Protein AF-A0A9P1H3U3-F1 (afdb_monomer_lite)

pLDDT: mean 89.9, std 11.99, range [49.81, 97.69]

Sequence (196 aa):
MGDADKDAKEALDALESEAKEWEKDAEIERILNAFRLDAYAVLDLNPGVPESDIKNPRAPDAFDRLRKAQTELMDEKHRERLDESIADARMLLIRENKWTVDSEELKTPEFAKMWRAKAREVLVQDEHRRRKLAKAMMQEEGREQKKQDDELEERKRKRQHEQDWEATRDQRIDSWRQFQKGKGSEKKKKKLKPIG

Foldseek 3Di:
DPPVVVVVVVVVVVVVVVVVVCVVVVLVVQLVPPDPVPVCSNLVHDPPDDPVSVDDPCVVVVVVVVVVVVVQCVPVVSVVVLVVLLVVLLVVVCVVVVHDPPDPVCVDPVVVVSSVVSSVVSVVVVVVVVVVVVVVVVVVVVVVVVVVVVVVVVVVVVVVVVVVCVVCVVVVVVVVVVVVVVVVDPPPDDDDDDDD

Structure (mmCIF, N/CA/C/O backbone):
data_AF-A0A9P1H3U3-F1
#
_entry.id   AF-A0A9P1H3U3-F1
#
loop_
_atom_site.group_PDB
_atom_site.id
_atom_site.type_symbol
_atom_site.label_atom_id
_atom_site.label_alt_id
_atom_site.label_comp_id
_atom_site.label_asym_id
_atom_site.label_entity_id
_atom_site.label_seq_id
_atom_site.pdbx_PDB_ins_code
_atom_site.Cartn_x
_atom_site.Cartn_y
_atom_site.Cartn_z
_atom_site.occupancy
_atom_site.B_iso_or_equiv
_atom_site.auth_seq_id
_atom_site.auth_comp_id
_atom_site.auth_asym_id
_atom_site.auth_atom_id
_atom_site.pdbx_PDB_model_num
ATOM 1 N N . MET A 1 1 ? -22.811 24.379 29.290 1.00 53.38 1 MET A N 1
ATOM 2 C CA . MET A 1 1 ? -23.494 23.091 29.050 1.00 53.38 1 MET A CA 1
ATOM 3 C C . MET A 1 1 ? -22.834 22.250 27.949 1.00 53.38 1 MET A C 1
ATOM 5 O O . MET A 1 1 ? -23.210 21.104 27.842 1.00 53.38 1 MET A O 1
ATOM 9 N N . GLY A 1 2 ? -21.884 22.768 27.146 1.00 61.03 2 GLY A N 1
ATOM 10 C CA . GLY A 1 2 ? -21.338 22.033 25.988 1.00 61.03 2 GLY A CA 1
ATOM 11 C C . GLY A 1 2 ? -20.101 21.157 26.238 1.00 61.03 2 GLY A C 1
ATOM 12 O O . GLY A 1 2 ? -19.932 20.175 25.528 1.00 61.03 2 GLY A O 1
ATOM 13 N N . ASP A 1 3 ? -19.260 21.469 27.232 1.00 65.00 3 ASP A N 1
ATOM 14 C CA . ASP A 1 3 ? -18.015 20.708 27.457 1.00 65.00 3 ASP A CA 1
ATOM 15 C C . ASP A 1 3 ? -18.258 19.345 28.119 1.00 65.00 3 ASP A C 1
ATOM 17 O O . ASP A 1 3 ? -17.721 18.344 27.668 1.00 65.00 3 ASP A O 1
ATOM 21 N N . ALA A 1 4 ? -19.159 19.268 29.105 1.00 73.44 4 ALA A N 1
ATOM 22 C CA . ALA A 1 4 ? -19.462 18.009 29.794 1.00 73.44 4 ALA A CA 1
ATOM 23 C C . ALA A 1 4 ? -20.043 16.926 28.859 1.00 73.44 4 ALA A C 1
ATOM 25 O O . ALA A 1 4 ? -19.724 15.748 29.002 1.00 73.44 4 ALA A O 1
ATOM 26 N N . ASP A 1 5 ? -20.862 17.323 27.879 1.00 77.25 5 ASP A N 1
ATOM 27 C CA . ASP A 1 5 ? -21.427 16.400 26.885 1.00 77.25 5 ASP A CA 1
ATOM 28 C C . ASP A 1 5 ? -20.369 15.927 25.875 1.00 77.25 5 ASP A C 1
ATOM 30 O O . ASP A 1 5 ? -20.432 14.803 25.373 1.00 77.25 5 ASP A O 1
ATOM 34 N N . LYS A 1 6 ? -19.378 16.778 25.580 1.00 76.44 6 LYS A N 1
ATOM 35 C CA . LYS A 1 6 ? -18.252 16.445 24.706 1.00 76.44 6 LYS A CA 1
ATOM 36 C C . LYS A 1 6 ? -17.299 15.466 25.393 1.00 76.44 6 LYS A C 1
ATOM 38 O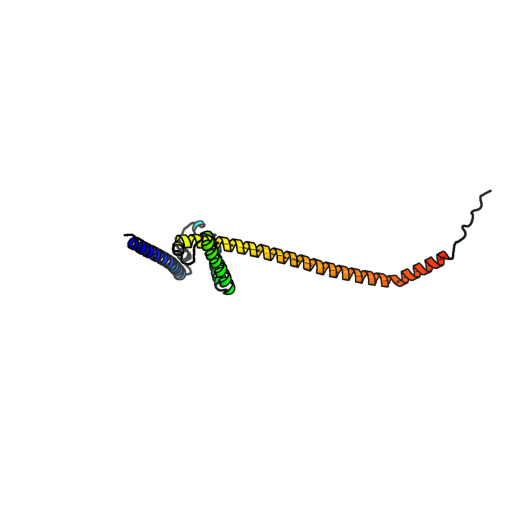 O . LYS A 1 6 ? -16.981 14.438 24.803 1.00 76.44 6 LYS A O 1
ATOM 43 N N . ASP A 1 7 ? -16.940 15.734 26.645 1.00 78.19 7 ASP A N 1
ATOM 44 C CA . ASP A 1 7 ? -16.078 14.864 27.451 1.00 78.19 7 ASP A CA 1
ATOM 45 C C . ASP A 1 7 ? -16.718 13.481 27.661 1.00 78.19 7 ASP A C 1
ATOM 47 O O . ASP A 1 7 ? -16.055 12.450 27.540 1.00 78.19 7 ASP A O 1
ATOM 51 N N . ALA A 1 8 ? -18.035 13.433 27.899 1.00 84.00 8 ALA A N 1
ATOM 52 C CA . ALA A 1 8 ? -18.776 12.177 28.011 1.00 84.00 8 ALA A CA 1
ATOM 53 C C . ALA A 1 8 ? -18.758 11.370 26.703 1.00 84.00 8 ALA A C 1
ATOM 55 O O . ALA A 1 8 ? -18.621 10.146 26.728 1.00 84.00 8 ALA A O 1
ATOM 56 N N . LYS A 1 9 ? -18.874 12.042 25.553 1.00 84.25 9 LYS A N 1
ATOM 57 C CA . LYS A 1 9 ? -18.804 11.387 24.245 1.00 84.25 9 LYS A CA 1
ATOM 58 C C . LYS A 1 9 ? -17.406 10.848 23.946 1.00 84.25 9 LYS A C 1
ATOM 60 O O . LYS A 1 9 ? -17.289 9.719 23.487 1.00 84.25 9 LYS A O 1
ATOM 65 N N . GLU A 1 10 ? -16.362 11.620 24.228 1.00 84.00 10 GLU A N 1
ATOM 66 C CA . GLU A 1 10 ? -14.976 11.175 24.042 1.00 84.00 10 GLU A CA 1
ATOM 67 C C . GLU A 1 10 ? -14.648 9.966 24.931 1.00 84.00 10 GLU A C 1
ATOM 69 O O . GLU A 1 10 ? -14.024 9.012 24.466 1.00 84.00 10 GLU A O 1
ATOM 74 N N . ALA A 1 11 ? -15.141 9.952 26.174 1.00 87.62 11 ALA A N 1
ATOM 75 C CA . ALA A 1 11 ? -15.014 8.800 27.063 1.00 87.62 11 ALA A CA 1
ATOM 76 C C . ALA A 1 11 ? -15.742 7.556 26.521 1.00 87.62 11 ALA A C 1
ATOM 78 O O . ALA A 1 11 ? -15.200 6.455 26.581 1.00 87.62 11 ALA A O 1
ATOM 79 N N . LEU A 1 12 ? -16.944 7.718 25.959 1.00 89.75 12 LEU A N 1
ATOM 80 C CA . LEU A 1 12 ? -17.679 6.616 25.329 1.00 89.75 12 LEU A CA 1
ATOM 81 C C . LEU A 1 12 ? -16.965 6.080 24.081 1.00 89.75 12 LEU A C 1
ATOM 83 O O . LEU A 1 12 ? -16.836 4.867 23.941 1.00 89.75 12 LEU A O 1
ATOM 87 N N . ASP A 1 13 ? -16.462 6.956 23.210 1.00 86.81 13 ASP A N 1
ATOM 88 C CA . ASP A 1 13 ? -15.741 6.563 21.991 1.00 86.81 13 ASP A CA 1
ATOM 89 C C . ASP A 1 13 ? -14.430 5.817 22.327 1.00 86.81 13 ASP A C 1
ATOM 91 O O . ASP A 1 13 ? -14.048 4.860 21.640 1.00 86.81 13 ASP A O 1
ATOM 95 N N . ALA A 1 14 ? -13.746 6.227 23.403 1.00 87.44 14 ALA A N 1
ATOM 96 C CA . ALA A 1 14 ? -12.564 5.540 23.919 1.00 87.44 14 ALA A CA 1
ATOM 97 C C . ALA A 1 14 ? -12.911 4.139 24.445 1.00 87.44 14 ALA A C 1
ATOM 99 O O . ALA A 1 14 ? -12.275 3.167 24.039 1.00 87.44 14 ALA A O 1
ATOM 100 N N . LEU A 1 15 ? -13.964 4.024 25.263 1.00 92.00 15 LEU A N 1
ATOM 101 C CA . LEU A 1 15 ? -14.449 2.736 25.770 1.00 92.00 15 LEU A CA 1
ATOM 102 C C . LEU A 1 15 ? -14.901 1.802 24.639 1.00 92.00 15 LEU A C 1
ATOM 104 O O . LEU A 1 15 ? -14.631 0.607 24.687 1.00 92.00 15 LEU A O 1
ATOM 108 N N . GLU A 1 16 ? -15.556 2.325 23.600 1.00 91.88 16 GLU A N 1
ATOM 109 C CA . GLU A 1 16 ? -15.965 1.521 22.442 1.00 91.88 16 GLU A CA 1
ATOM 110 C C . GLU A 1 16 ? -14.753 1.025 21.637 1.00 91.88 16 GLU A C 1
ATOM 112 O O . GLU A 1 16 ? -14.761 -0.084 21.100 1.00 91.88 16 GLU A O 1
ATOM 117 N N . SER A 1 17 ? -13.697 1.836 21.543 1.00 88.12 17 SER A N 1
ATOM 118 C CA . SER A 1 17 ? -12.454 1.441 20.873 1.00 88.12 17 SER A CA 1
ATOM 119 C C . SER A 1 17 ? -11.715 0.358 21.659 1.00 88.12 17 SER A C 1
ATOM 121 O O . SER A 1 17 ? -11.316 -0.644 21.068 1.00 88.12 17 SER A O 1
ATOM 123 N N . GLU A 1 18 ? -11.610 0.517 22.980 1.00 91.88 18 GLU A N 1
ATOM 124 C CA . GLU A 1 18 ? -11.024 -0.478 23.884 1.00 91.88 18 GLU A CA 1
ATOM 125 C C . GLU A 1 18 ? -11.820 -1.789 23.863 1.00 91.88 18 GLU A C 1
ATOM 127 O O . GLU A 1 18 ? -11.235 -2.861 23.733 1.00 91.88 18 GLU A O 1
ATOM 132 N N . ALA A 1 19 ? -13.155 -1.717 23.870 1.00 93.75 19 ALA A N 1
ATOM 133 C CA . ALA A 1 19 ? -14.011 -2.893 23.734 1.00 93.75 19 ALA A CA 1
ATOM 134 C C . ALA A 1 19 ? -13.751 -3.644 22.417 1.00 93.75 19 ALA A C 1
ATOM 136 O O . ALA A 1 19 ? -13.619 -4.864 22.423 1.00 93.75 19 ALA A O 1
ATOM 137 N N . LYS A 1 20 ? -13.599 -2.930 21.293 1.00 92.69 20 LYS A N 1
ATOM 138 C CA . LYS A 1 20 ? -13.283 -3.542 19.988 1.00 92.69 20 LYS A CA 1
ATOM 139 C C . LYS A 1 20 ? -11.889 -4.156 19.927 1.00 92.69 20 LYS A C 1
ATOM 141 O O . LYS A 1 20 ? -11.673 -5.077 19.143 1.00 92.69 20 LYS A O 1
ATOM 146 N N . GLU A 1 21 ? -10.916 -3.598 20.637 1.00 90.50 21 GLU A N 1
ATOM 147 C CA . GLU A 1 21 ? -9.580 -4.192 20.744 1.00 90.50 21 GLU A CA 1
ATOM 148 C C . GLU A 1 21 ? -9.625 -5.448 21.609 1.00 90.50 21 GLU A C 1
ATOM 150 O O . GLU A 1 21 ? -9.176 -6.503 21.164 1.00 90.50 21 GLU A O 1
ATOM 155 N N . TRP A 1 22 ? -10.295 -5.370 22.759 1.00 94.69 22 TRP A N 1
ATOM 156 C CA . TRP A 1 22 ? -10.519 -6.511 23.636 1.00 94.69 22 TRP A CA 1
ATOM 157 C C . TRP A 1 22 ? -11.256 -7.652 22.929 1.00 94.69 22 TRP A C 1
ATOM 159 O O . TRP A 1 22 ? -10.843 -8.796 23.049 1.00 94.69 22 TRP A O 1
ATOM 169 N N . GLU A 1 23 ? -12.294 -7.366 22.137 1.00 94.81 23 GLU A N 1
ATOM 170 C CA . GLU A 1 23 ? -13.011 -8.380 21.350 1.00 94.81 23 GLU A CA 1
ATOM 171 C C . GLU A 1 23 ? -12.095 -9.106 20.356 1.00 94.81 23 GLU A C 1
ATOM 173 O O . GLU A 1 23 ? -12.213 -10.319 20.180 1.00 94.81 23 GLU A O 1
ATOM 178 N N . LYS A 1 24 ? -11.163 -8.391 19.710 1.00 92.12 24 LYS A N 1
ATOM 179 C CA . LYS A 1 24 ? -10.205 -9.010 18.778 1.00 92.12 24 LYS A CA 1
ATOM 180 C C . LYS A 1 24 ? -9.224 -9.911 19.513 1.00 92.12 24 LYS A C 1
ATOM 182 O O . LYS A 1 24 ? -8.976 -11.025 19.057 1.00 92.12 24 LYS A O 1
ATOM 187 N N . ASP A 1 25 ? -8.671 -9.429 20.620 1.00 92.56 25 ASP A N 1
ATOM 188 C CA . ASP A 1 25 ? -7.695 -10.185 21.401 1.00 92.56 25 ASP A CA 1
ATOM 189 C C . ASP A 1 25 ? -8.354 -11.395 22.070 1.00 92.56 25 ASP A C 1
ATOM 191 O O . ASP A 1 25 ? -7.830 -12.505 21.982 1.00 92.56 25 ASP A O 1
ATOM 195 N N . ALA A 1 26 ? -9.555 -11.223 22.626 1.00 96.06 26 ALA A N 1
ATOM 196 C CA . ALA A 1 26 ? -10.363 -12.303 23.181 1.00 96.06 26 ALA A CA 1
ATOM 197 C C . ALA A 1 26 ? -10.688 -13.372 22.127 1.00 96.06 26 ALA A C 1
ATOM 199 O O . ALA A 1 26 ? -10.622 -14.564 22.426 1.00 96.06 26 ALA A O 1
ATOM 200 N N . GLU A 1 27 ? -10.983 -12.975 20.885 1.00 94.62 27 GLU A N 1
ATOM 201 C CA . GLU A 1 27 ? -11.223 -13.917 19.788 1.00 94.62 27 GLU A CA 1
ATOM 202 C C . GLU A 1 27 ? -9.955 -14.695 19.404 1.00 94.62 27 GLU A C 1
ATOM 204 O O . GLU A 1 27 ? -9.997 -15.910 19.198 1.00 94.62 27 GLU A O 1
ATOM 209 N N . ILE A 1 28 ? -8.799 -14.027 19.358 1.00 94.31 28 ILE A N 1
ATOM 210 C CA . ILE A 1 28 ? -7.512 -14.693 19.116 1.00 94.31 28 ILE A CA 1
ATOM 211 C C . ILE A 1 28 ? -7.214 -15.690 20.240 1.00 94.31 28 ILE A C 1
ATOM 213 O O . ILE A 1 28 ? -6.850 -16.837 19.967 1.00 94.31 28 ILE A O 1
ATOM 217 N N . GLU A 1 29 ? -7.391 -15.287 21.497 1.00 96.44 29 GLU A N 1
ATOM 218 C CA . GLU A 1 29 ? -7.185 -16.160 22.652 1.00 96.44 29 GLU A CA 1
ATOM 219 C C . GLU A 1 29 ? -8.145 -17.350 22.647 1.00 96.44 29 GLU A C 1
ATOM 221 O O . GLU A 1 29 ? -7.714 -18.477 22.895 1.00 96.44 29 GLU A O 1
ATOM 226 N N . ARG A 1 30 ? -9.420 -17.140 22.302 1.00 96.62 30 ARG A N 1
ATOM 227 C CA . ARG A 1 30 ? -10.407 -18.214 22.132 1.00 96.62 30 ARG A CA 1
ATOM 228 C C . ARG A 1 30 ? -9.921 -19.242 21.109 1.00 96.62 30 ARG A C 1
ATOM 230 O O . ARG A 1 30 ? -9.908 -20.434 21.415 1.00 96.62 30 ARG A O 1
ATOM 237 N N . ILE A 1 31 ? -9.468 -18.795 19.932 1.00 95.94 31 ILE A N 1
ATOM 238 C CA . ILE A 1 31 ? -8.937 -19.671 18.872 1.00 95.94 31 ILE A CA 1
ATOM 239 C C . ILE A 1 31 ? -7.694 -20.433 19.350 1.00 95.94 31 ILE A C 1
ATOM 241 O O . ILE A 1 31 ? -7.587 -21.638 19.120 1.00 95.94 31 ILE A O 1
ATOM 245 N N . LEU A 1 32 ? -6.746 -19.751 20.001 1.00 96.06 32 LEU A N 1
ATOM 246 C CA . LEU A 1 32 ? -5.490 -20.357 20.460 1.00 96.06 32 LEU A CA 1
ATOM 247 C C . LEU A 1 32 ? -5.699 -21.365 21.597 1.00 96.06 32 LEU A C 1
ATOM 249 O O . LEU A 1 32 ? -4.962 -22.351 21.674 1.00 96.06 32 LEU A O 1
ATOM 253 N N . ASN A 1 33 ? -6.697 -21.130 22.451 1.00 96.75 33 ASN A N 1
ATOM 254 C CA . ASN A 1 33 ? -7.028 -21.986 23.589 1.00 96.75 33 ASN A CA 1
ATOM 255 C C . ASN A 1 33 ? -8.008 -23.115 23.239 1.00 96.75 33 ASN A C 1
ATOM 257 O O . ASN A 1 33 ? -8.154 -24.056 24.024 1.00 96.75 33 ASN A O 1
ATOM 261 N N . ALA A 1 34 ? -8.664 -23.064 22.077 1.00 97.12 34 ALA A N 1
ATOM 262 C CA . ALA A 1 34 ? -9.502 -24.155 21.602 1.00 97.12 34 ALA A CA 1
ATOM 263 C C . ALA A 1 34 ? -8.681 -25.447 21.440 1.00 97.12 34 ALA A C 1
ATOM 265 O O . ALA A 1 34 ? -7.530 -25.451 20.986 1.00 97.12 34 ALA A O 1
ATOM 266 N N . PHE A 1 35 ? -9.276 -26.585 21.806 1.00 96.75 35 PHE A N 1
ATOM 267 C CA . PHE A 1 35 ? -8.613 -27.875 21.658 1.00 96.75 35 PHE A CA 1
ATOM 268 C C . PHE A 1 35 ? -8.327 -28.142 20.176 1.00 96.75 35 PHE A C 1
ATOM 270 O O . PHE A 1 35 ? -9.238 -28.188 19.359 1.00 96.75 35 PHE A O 1
ATOM 277 N N . ARG A 1 36 ? -7.056 -28.354 19.816 1.00 93.94 36 ARG A N 1
ATOM 278 C CA . ARG A 1 36 ? -6.601 -28.396 18.409 1.00 93.94 36 ARG A CA 1
ATOM 279 C C . ARG A 1 36 ? -7.276 -29.462 17.535 1.00 93.94 36 ARG A C 1
ATOM 281 O O . ARG A 1 36 ? -7.206 -29.351 16.315 1.00 93.94 36 ARG A O 1
ATOM 288 N N . LEU A 1 37 ? -7.858 -30.508 18.129 1.00 96.69 37 LEU A N 1
ATOM 289 C CA . LEU A 1 37 ? -8.593 -31.547 17.394 1.00 96.69 37 LEU A CA 1
ATOM 290 C C . LEU A 1 37 ? -10.101 -31.259 17.286 1.00 96.69 37 LEU A C 1
ATOM 292 O O . LEU A 1 37 ? -10.798 -31.982 16.579 1.00 96.69 37 LEU A O 1
ATOM 296 N N . ASP A 1 38 ? -10.601 -30.220 17.954 1.00 96.50 38 ASP A N 1
ATOM 297 C CA . ASP A 1 38 ? -11.986 -29.762 17.874 1.00 96.50 38 ASP A CA 1
ATOM 298 C C . ASP A 1 38 ? -12.106 -28.578 16.900 1.00 96.50 38 ASP A C 1
ATOM 300 O O . ASP A 1 38 ? -12.024 -27.406 17.267 1.00 96.50 38 ASP A O 1
ATOM 304 N N . ALA A 1 39 ? -12.291 -28.896 15.616 1.00 94.94 39 ALA A N 1
ATOM 305 C CA . ALA A 1 39 ? -12.435 -27.888 14.566 1.00 94.94 39 ALA A CA 1
ATOM 306 C C . ALA A 1 39 ? -13.710 -27.030 14.712 1.00 94.94 39 ALA A C 1
ATOM 308 O O . ALA A 1 39 ? -13.728 -25.896 14.234 1.00 94.94 39 ALA A O 1
ATOM 309 N N . TYR A 1 40 ? -14.753 -27.548 15.372 1.00 95.50 40 TYR A N 1
ATOM 310 C CA . TYR A 1 40 ? -15.986 -26.805 15.639 1.00 95.50 40 TYR A CA 1
ATOM 311 C C . TYR A 1 40 ? -15.734 -25.702 16.663 1.00 95.50 40 TYR A C 1
ATOM 313 O O . TYR A 1 40 ? -16.076 -24.550 16.406 1.00 95.50 40 TYR A O 1
ATOM 321 N N . ALA A 1 41 ? -15.041 -26.028 17.758 1.00 95.31 41 ALA A N 1
ATOM 322 C CA . ALA A 1 41 ? -14.622 -25.035 18.741 1.00 95.31 41 ALA A CA 1
ATOM 323 C C . ALA A 1 41 ? -13.697 -23.977 18.124 1.00 95.31 41 ALA A C 1
ATOM 325 O O . ALA A 1 41 ? -13.862 -22.800 18.409 1.00 95.31 41 ALA A O 1
ATOM 326 N N . VAL A 1 42 ? -12.766 -24.347 17.236 1.00 94.44 42 VAL A N 1
ATOM 327 C CA . VAL A 1 42 ? -11.883 -23.371 16.561 1.00 94.44 42 VAL A CA 1
ATOM 328 C C . VAL A 1 42 ? -12.679 -22.372 15.713 1.00 94.44 42 VAL A C 1
ATOM 330 O O . VAL A 1 42 ? -12.421 -21.171 15.785 1.00 94.44 42 VAL A O 1
ATOM 333 N N . LEU A 1 43 ? -13.660 -22.844 14.939 1.00 93.81 43 LEU A N 1
ATOM 334 C CA . LEU A 1 43 ? -14.490 -21.993 14.076 1.00 93.81 43 LEU A CA 1
ATOM 335 C C . LEU A 1 43 ? -15.672 -21.326 14.794 1.00 93.81 43 LEU A C 1
ATOM 337 O O . LEU A 1 43 ? -16.382 -20.557 14.157 1.00 93.81 43 LEU A O 1
ATOM 341 N N . ASP A 1 44 ? -15.870 -21.617 16.080 1.00 94.00 44 ASP A N 1
ATOM 342 C CA . ASP A 1 44 ? -17.040 -21.195 16.860 1.00 94.00 44 ASP A CA 1
ATOM 343 C C . ASP A 1 44 ? -18.375 -21.628 16.222 1.00 94.00 44 ASP A C 1
ATOM 345 O O . ASP A 1 44 ? -19.305 -20.848 16.023 1.00 94.00 44 ASP A O 1
ATOM 349 N N . LEU A 1 45 ? -18.458 -22.906 15.843 1.00 94.75 45 LEU A N 1
ATOM 350 C CA . LEU A 1 45 ? -19.622 -23.492 15.178 1.00 94.75 45 LEU A CA 1
ATOM 351 C C . LEU A 1 45 ? -20.186 -24.668 15.971 1.00 94.75 45 LEU A C 1
ATOM 353 O O . LEU A 1 45 ? -19.459 -25.413 16.621 1.00 94.75 45 LEU A O 1
ATOM 357 N N . ASN A 1 46 ? -21.492 -24.896 15.841 1.00 94.38 46 ASN A N 1
ATOM 358 C CA . ASN A 1 46 ? -22.127 -26.099 16.371 1.00 94.38 46 ASN A CA 1
ATOM 359 C C . ASN A 1 46 ? -22.005 -27.279 15.389 1.00 94.38 46 ASN A C 1
ATOM 361 O O . ASN A 1 46 ? -22.025 -27.077 14.172 1.00 94.38 46 ASN A O 1
ATOM 365 N N . PRO A 1 47 ? -21.954 -28.530 15.878 1.00 95.88 47 PRO A N 1
ATOM 366 C CA . PRO A 1 47 ? -22.040 -29.701 15.014 1.00 95.88 47 PRO A CA 1
ATOM 367 C C . PRO A 1 47 ? -23.322 -29.714 14.171 1.00 95.88 47 PRO A C 1
ATOM 369 O O . PRO A 1 47 ? -24.406 -29.409 14.663 1.00 95.88 47 PRO A O 1
ATOM 372 N N . GLY A 1 48 ? -23.203 -30.118 12.903 1.00 94.06 48 GLY A N 1
ATOM 373 C CA . GLY A 1 48 ? -24.344 -30.254 11.988 1.00 94.06 48 GLY A CA 1
ATOM 374 C C . GLY A 1 48 ? -24.707 -28.994 11.194 1.00 94.06 48 GLY A C 1
ATOM 375 O O . GLY A 1 48 ? -25.687 -29.028 10.449 1.00 94.06 48 GLY A O 1
ATOM 376 N N . VAL A 1 49 ? -23.929 -27.911 11.308 1.00 94.44 49 VAL A N 1
ATOM 377 C CA . VAL A 1 49 ? -24.057 -26.741 10.422 1.00 94.44 49 VAL A CA 1
ATOM 378 C C . VAL A 1 49 ? -23.788 -27.113 8.953 1.00 94.44 49 VAL A C 1
ATOM 380 O O . VAL A 1 49 ? -22.968 -27.997 8.678 1.00 94.44 49 VAL A O 1
ATOM 383 N N . PRO A 1 50 ? -24.473 -26.472 7.989 1.00 94.94 50 PRO A N 1
ATOM 384 C CA . PRO A 1 50 ? -24.260 -26.735 6.572 1.00 94.94 50 PRO A CA 1
ATOM 385 C C . PRO A 1 50 ? -22.872 -26.268 6.115 1.00 94.94 50 PRO A C 1
ATOM 387 O O . PRO A 1 50 ? -22.276 -25.348 6.669 1.00 94.94 50 PRO A O 1
ATOM 390 N N . GLU A 1 51 ? -22.369 -26.868 5.033 1.00 91.81 51 GLU A N 1
ATOM 391 C CA . GLU A 1 51 ? -21.045 -26.551 4.478 1.00 91.81 51 GLU A CA 1
ATOM 392 C C . GLU A 1 51 ? -20.890 -25.069 4.074 1.00 91.81 51 GLU A C 1
ATOM 394 O O . GLU A 1 51 ? -19.778 -24.540 4.093 1.00 91.81 51 GLU A O 1
ATOM 399 N N . SER A 1 52 ? -21.994 -24.384 3.748 1.00 90.94 52 SER A N 1
ATOM 400 C CA . SER A 1 52 ? -22.014 -22.941 3.471 1.00 90.94 52 SER A CA 1
ATOM 401 C C . SER A 1 52 ? -21.541 -22.098 4.648 1.00 90.94 52 SER A C 1
ATOM 403 O O . SER A 1 52 ? -20.894 -21.079 4.430 1.00 90.94 52 SER A O 1
ATOM 405 N N . ASP A 1 53 ? -21.838 -22.534 5.870 1.00 87.44 53 ASP A N 1
ATOM 406 C CA . ASP A 1 53 ? -21.553 -21.782 7.093 1.00 87.44 53 ASP A CA 1
ATOM 407 C C . ASP A 1 53 ? -20.141 -22.103 7.609 1.00 87.44 53 ASP A C 1
ATOM 409 O O . ASP A 1 53 ? -19.526 -21.303 8.306 1.00 87.44 53 ASP A O 1
ATOM 413 N N . ILE A 1 54 ? -19.590 -23.251 7.197 1.00 92.56 54 ILE A N 1
ATOM 414 C CA . ILE A 1 54 ? -18.202 -23.659 7.461 1.00 92.56 54 ILE A CA 1
ATOM 415 C C . ILE A 1 54 ? -17.232 -22.925 6.521 1.00 92.56 54 ILE A C 1
ATOM 417 O O . ILE A 1 54 ? -16.110 -22.581 6.899 1.00 92.56 54 ILE A O 1
ATOM 421 N N . LYS A 1 55 ? -17.634 -22.696 5.265 1.00 89.06 55 LYS A N 1
ATOM 422 C CA . LYS A 1 55 ? -16.780 -22.068 4.252 1.00 89.06 55 LYS A CA 1
ATOM 423 C C . LYS A 1 55 ? -16.931 -20.552 4.262 1.00 89.06 55 LYS A C 1
ATOM 425 O O . LYS A 1 55 ? -17.934 -20.020 3.803 1.00 89.06 55 LYS A O 1
ATOM 430 N N . ASN A 1 56 ? -15.855 -19.850 4.614 1.00 87.19 56 ASN A N 1
ATOM 431 C CA . ASN A 1 56 ? -15.702 -18.430 4.303 1.00 87.19 56 ASN A CA 1
ATOM 432 C C . ASN A 1 56 ? -14.670 -18.244 3.174 1.00 87.19 56 ASN A C 1
ATOM 434 O O . ASN A 1 56 ? -13.465 -18.242 3.443 1.00 87.19 56 ASN A O 1
ATOM 438 N N . PRO A 1 57 ? -15.105 -18.054 1.911 1.00 90.19 57 PRO A N 1
ATOM 439 C CA . PRO A 1 57 ? -14.197 -17.914 0.770 1.00 90.19 57 PRO A CA 1
ATOM 440 C C . PRO A 1 57 ? -13.202 -16.755 0.893 1.00 90.19 57 PRO A C 1
ATOM 442 O O . PRO A 1 57 ? -12.174 -16.766 0.227 1.00 90.19 57 PRO A O 1
ATOM 445 N N . ARG A 1 58 ? -13.497 -15.749 1.727 1.00 91.25 58 ARG A N 1
ATOM 446 C CA . ARG A 1 58 ? -12.664 -14.549 1.888 1.00 91.25 58 ARG A CA 1
ATOM 447 C C . ARG A 1 58 ? -11.674 -14.659 3.043 1.00 91.25 58 ARG A C 1
ATOM 449 O O . ARG A 1 58 ? -10.833 -13.774 3.176 1.00 91.25 58 ARG A O 1
ATOM 456 N N . ALA A 1 59 ? -11.775 -15.694 3.881 1.00 89.50 59 ALA A N 1
ATOM 457 C CA . ALA A 1 59 ? -10.893 -15.846 5.033 1.00 89.50 59 ALA A CA 1
ATOM 458 C C . ALA A 1 59 ? -9.410 -15.933 4.616 1.00 89.50 59 ALA A C 1
ATOM 460 O O . ALA A 1 59 ? -8.633 -15.131 5.136 1.00 89.50 59 ALA A O 1
ATOM 461 N N . PRO A 1 60 ? -9.003 -16.776 3.639 1.00 93.75 60 PRO A N 1
ATOM 462 C CA . PRO A 1 60 ? -7.608 -16.823 3.189 1.00 93.75 60 PRO A CA 1
ATOM 463 C C . PRO A 1 60 ? -7.099 -15.463 2.690 1.00 93.75 60 PRO A C 1
ATOM 465 O O . PRO A 1 60 ? -6.066 -14.988 3.155 1.00 93.75 60 PRO A O 1
ATOM 468 N N . ASP A 1 61 ? -7.879 -14.784 1.841 1.00 94.00 61 ASP A N 1
ATOM 469 C CA . ASP A 1 61 ? -7.536 -13.458 1.312 1.00 94.00 61 ASP A CA 1
ATOM 470 C C . ASP A 1 61 ? -7.343 -12.415 2.425 1.00 94.00 61 ASP A C 1
ATOM 472 O O . ASP A 1 61 ? -6.461 -11.554 2.341 1.00 94.00 61 ASP A O 1
ATOM 476 N N . ALA A 1 62 ? -8.175 -12.462 3.471 1.00 92.88 62 ALA A N 1
ATOM 477 C CA . ALA A 1 62 ? -8.070 -11.560 4.612 1.00 92.88 62 ALA A CA 1
ATOM 478 C C . ALA A 1 62 ? -6.786 -11.814 5.418 1.00 92.88 62 ALA A C 1
ATOM 480 O O . ALA A 1 62 ? -6.064 -10.858 5.715 1.00 92.88 62 ALA A O 1
ATOM 481 N N . PHE A 1 63 ? -6.467 -13.079 5.717 1.00 92.25 63 PHE A N 1
ATOM 482 C CA . PHE A 1 63 ? -5.231 -13.452 6.416 1.00 92.25 63 PHE A CA 1
ATOM 483 C C . PHE A 1 63 ? -3.982 -13.064 5.619 1.00 92.25 63 PHE A C 1
ATOM 485 O O . PHE A 1 63 ? -3.065 -12.448 6.171 1.00 92.25 63 PHE A O 1
ATOM 492 N N . ASP A 1 64 ? -3.968 -13.342 4.314 1.00 96.25 64 ASP A N 1
ATOM 493 C CA . ASP A 1 64 ? -2.857 -12.981 3.432 1.00 96.25 64 ASP A CA 1
ATOM 494 C C . ASP A 1 64 ? -2.658 -11.465 3.378 1.00 96.25 64 ASP A C 1
ATOM 496 O O . ASP A 1 64 ? -1.527 -10.974 3.448 1.00 96.25 64 ASP A O 1
ATOM 500 N N . ARG A 1 65 ? -3.752 -10.697 3.318 1.00 95.19 65 ARG A N 1
ATOM 501 C CA . ARG A 1 65 ? -3.690 -9.233 3.319 1.00 95.19 65 ARG A CA 1
ATOM 502 C C . ARG A 1 65 ? -3.142 -8.676 4.631 1.00 95.19 65 ARG A C 1
ATOM 504 O O . ARG A 1 65 ? -2.324 -7.759 4.577 1.00 95.19 65 ARG A O 1
ATOM 511 N N . LEU A 1 66 ? -3.557 -9.216 5.780 1.00 94.69 66 LEU A N 1
ATOM 512 C CA . LEU A 1 66 ? -3.039 -8.808 7.093 1.00 94.69 66 LEU A CA 1
ATOM 513 C C . LEU A 1 66 ? -1.537 -9.087 7.206 1.00 94.69 66 LEU A C 1
ATOM 515 O O . LEU A 1 66 ? -0.760 -8.182 7.512 1.00 94.69 66 LEU A O 1
ATOM 519 N N . ARG A 1 67 ? -1.114 -10.310 6.872 1.00 95.94 67 ARG A N 1
ATOM 520 C CA . ARG A 1 67 ? 0.300 -10.706 6.896 1.00 95.94 67 ARG A CA 1
ATOM 521 C C . ARG A 1 67 ? 1.151 -9.851 5.958 1.00 95.94 67 ARG A C 1
ATOM 523 O O . ARG A 1 67 ? 2.258 -9.444 6.320 1.00 95.94 67 ARG A O 1
ATOM 530 N N . LYS A 1 68 ? 0.652 -9.579 4.750 1.00 96.56 68 LYS A N 1
ATOM 531 C CA . LYS A 1 68 ? 1.346 -8.737 3.773 1.00 96.56 68 LYS A CA 1
ATOM 532 C C . LYS A 1 68 ? 1.501 -7.306 4.285 1.00 96.56 68 LYS A C 1
ATOM 534 O O . LYS A 1 68 ? 2.607 -6.786 4.227 1.00 96.56 68 LYS A O 1
ATOM 539 N N . ALA A 1 69 ? 0.440 -6.715 4.836 1.00 95.94 69 ALA A N 1
ATOM 540 C CA . ALA A 1 69 ? 0.490 -5.368 5.401 1.00 95.94 69 ALA A CA 1
ATOM 541 C C . ALA A 1 69 ? 1.488 -5.270 6.565 1.00 95.94 69 ALA A C 1
ATOM 543 O O . ALA A 1 69 ? 2.292 -4.343 6.605 1.00 95.94 69 ALA A O 1
ATOM 544 N N . GLN A 1 70 ? 1.498 -6.255 7.470 1.00 94.69 70 GLN A N 1
ATOM 545 C CA . GLN A 1 70 ? 2.497 -6.322 8.539 1.00 94.69 70 GLN A CA 1
ATOM 546 C C . GLN A 1 70 ? 3.917 -6.374 7.963 1.00 94.69 70 GLN A C 1
ATOM 548 O O . GLN A 1 70 ? 4.779 -5.611 8.380 1.00 94.69 70 GLN A O 1
ATOM 553 N N . THR A 1 71 ? 4.155 -7.246 6.981 1.00 97.38 71 THR A N 1
ATOM 554 C CA . THR A 1 71 ? 5.475 -7.391 6.349 1.00 97.38 71 THR A CA 1
ATOM 555 C C . THR A 1 71 ? 5.921 -6.095 5.664 1.00 97.38 71 THR A C 1
ATOM 557 O O . THR A 1 71 ? 7.073 -5.699 5.803 1.00 97.38 71 THR A O 1
ATOM 560 N N . GLU A 1 72 ? 5.013 -5.416 4.960 1.00 94.69 72 GLU A N 1
ATOM 561 C CA . GLU A 1 72 ? 5.272 -4.128 4.307 1.00 94.69 72 GLU A CA 1
ATOM 562 C C . GLU A 1 72 ? 5.617 -3.024 5.316 1.00 94.69 72 GLU A C 1
ATOM 564 O O . GLU A 1 72 ? 6.522 -2.239 5.058 1.00 94.69 72 GLU A O 1
ATOM 569 N N . LEU A 1 73 ? 4.956 -2.979 6.478 1.00 96.38 73 LEU A N 1
ATOM 570 C CA . LEU A 1 73 ? 5.238 -1.984 7.523 1.00 96.38 73 LEU A CA 1
ATOM 571 C C . LEU A 1 73 ? 6.514 -2.272 8.327 1.00 96.38 73 LEU A C 1
ATOM 573 O O . LEU A 1 73 ? 7.075 -1.354 8.926 1.00 96.38 73 LEU A O 1
ATOM 577 N N . MET A 1 74 ? 6.978 -3.523 8.346 1.00 96.88 74 MET A N 1
ATOM 578 C CA . MET A 1 74 ? 8.274 -3.887 8.931 1.00 96.88 74 MET A CA 1
ATOM 579 C C . MET A 1 74 ? 9.454 -3.441 8.053 1.00 96.88 74 MET A C 1
ATOM 581 O O . MET A 1 74 ? 10.565 -3.299 8.561 1.00 96.88 74 MET A O 1
ATOM 585 N N . ASP A 1 75 ? 9.234 -3.210 6.754 1.00 97.50 75 ASP A N 1
ATOM 586 C CA . ASP A 1 75 ? 10.227 -2.600 5.870 1.00 97.50 75 ASP A CA 1
ATOM 587 C C . ASP A 1 75 ? 10.249 -1.083 6.090 1.00 97.50 75 ASP A C 1
ATOM 589 O O . ASP A 1 75 ? 9.327 -0.356 5.720 1.00 97.50 75 ASP A O 1
ATOM 593 N N . GLU A 1 76 ? 11.329 -0.593 6.697 1.00 97.12 76 GLU A N 1
ATOM 594 C CA . GLU A 1 76 ? 11.451 0.809 7.096 1.00 97.12 76 GLU A CA 1
ATOM 595 C C . GLU A 1 76 ? 11.351 1.781 5.915 1.00 97.12 76 GLU A C 1
ATOM 597 O O . GLU A 1 76 ? 10.685 2.808 6.016 1.00 97.12 76 GLU A O 1
ATOM 602 N N . LYS A 1 77 ? 11.918 1.421 4.760 1.00 96.44 77 LYS A N 1
ATOM 603 C CA . LYS A 1 77 ? 11.869 2.246 3.547 1.00 96.44 77 LYS A CA 1
ATOM 604 C C . LYS A 1 77 ? 10.471 2.278 2.930 1.00 96.44 77 LYS A C 1
ATOM 606 O O . LYS A 1 77 ? 10.099 3.233 2.245 1.00 96.44 77 LYS A O 1
ATOM 611 N N . HIS A 1 78 ? 9.713 1.194 3.036 1.00 94.44 78 HIS A N 1
ATOM 612 C CA . HIS A 1 78 ? 8.328 1.155 2.590 1.00 94.44 78 HIS A CA 1
ATOM 613 C C . HIS A 1 78 ? 7.435 1.962 3.530 1.00 94.44 78 HIS A C 1
ATOM 615 O O . HIS A 1 78 ? 6.647 2.773 3.046 1.00 94.44 78 HIS A O 1
ATOM 621 N N . ARG A 1 79 ? 7.619 1.797 4.843 1.00 96.88 79 ARG A N 1
ATOM 622 C CA . ARG A 1 79 ? 6.924 2.563 5.880 1.00 96.88 79 ARG A CA 1
ATOM 623 C C . ARG A 1 79 ? 7.153 4.067 5.728 1.00 96.88 79 ARG A C 1
ATOM 625 O O . ARG A 1 79 ? 6.180 4.798 5.631 1.00 96.88 79 ARG A O 1
ATOM 632 N N . GLU A 1 80 ? 8.403 4.508 5.585 1.00 96.88 80 GLU A N 1
ATOM 633 C CA . GLU A 1 80 ? 8.745 5.927 5.399 1.00 96.88 80 GLU A CA 1
ATOM 634 C C . GLU A 1 80 ? 8.031 6.533 4.180 1.00 96.88 80 GLU A C 1
ATOM 636 O O . GLU A 1 80 ? 7.352 7.547 4.298 1.00 96.88 80 GLU A O 1
ATOM 641 N N . ARG A 1 81 ? 8.071 5.858 3.023 1.00 93.81 81 ARG A N 1
ATOM 642 C CA . ARG A 1 81 ? 7.366 6.321 1.810 1.00 93.81 81 ARG A CA 1
ATOM 643 C C . ARG A 1 81 ? 5.847 6.384 1.981 1.00 93.81 81 ARG A C 1
ATOM 645 O O . ARG A 1 81 ? 5.190 7.250 1.397 1.00 93.81 81 ARG A O 1
ATOM 652 N N . LEU A 1 82 ? 5.273 5.431 2.715 1.00 95.75 82 LEU A N 1
ATOM 653 C CA . LEU A 1 82 ? 3.844 5.413 3.011 1.00 95.75 82 LEU A CA 1
ATOM 654 C C . LEU A 1 82 ? 3.470 6.587 3.927 1.00 95.75 82 LEU A C 1
ATOM 656 O O . LEU A 1 82 ? 2.504 7.294 3.637 1.00 95.75 82 LEU A O 1
ATOM 660 N N . ASP A 1 83 ? 4.260 6.824 4.974 1.00 96.81 83 ASP A N 1
ATOM 661 C CA . ASP A 1 83 ? 4.072 7.919 5.926 1.00 96.81 83 ASP A CA 1
ATOM 662 C C . ASP A 1 83 ? 4.204 9.287 5.241 1.00 96.81 83 ASP A C 1
ATOM 664 O O . ASP A 1 83 ? 3.352 10.154 5.446 1.00 96.81 83 ASP A O 1
ATOM 668 N N . GLU A 1 84 ? 5.193 9.460 4.358 1.00 96.44 84 GLU A N 1
ATOM 669 C CA . GLU A 1 84 ? 5.350 10.651 3.510 1.00 96.44 84 GLU A CA 1
ATOM 670 C C . GLU A 1 84 ? 4.096 10.908 2.664 1.00 96.44 84 GLU A C 1
ATOM 672 O O . GLU A 1 84 ? 3.533 12.001 2.699 1.00 96.44 84 GLU A O 1
ATOM 677 N N . SER A 1 85 ? 3.592 9.884 1.965 1.00 95.56 85 SER A N 1
ATOM 678 C CA . SER A 1 85 ? 2.396 10.010 1.114 1.00 95.56 85 SER A CA 1
ATOM 679 C C . SER A 1 85 ? 1.148 10.391 1.930 1.00 95.56 85 SER A C 1
ATOM 681 O O . SER A 1 85 ? 0.295 11.169 1.490 1.00 95.56 85 SER A O 1
ATOM 683 N N . ILE A 1 86 ? 1.023 9.853 3.147 1.00 95.75 86 ILE A N 1
ATOM 684 C CA . ILE A 1 86 ? -0.077 10.163 4.068 1.00 95.75 86 ILE A CA 1
ATOM 685 C C . ILE A 1 86 ? 0.067 11.586 4.640 1.00 95.75 86 ILE A C 1
ATOM 687 O O . ILE A 1 86 ? -0.939 12.295 4.781 1.00 95.75 86 ILE A O 1
ATOM 691 N N . ALA A 1 87 ? 1.288 12.034 4.936 1.00 96.94 87 ALA A N 1
ATOM 692 C CA . ALA A 1 87 ? 1.572 13.400 5.368 1.00 96.94 87 ALA A CA 1
ATOM 693 C C . ALA A 1 87 ? 1.279 14.420 4.253 1.00 96.94 87 ALA A C 1
ATOM 695 O O . ALA A 1 87 ? 0.615 15.430 4.505 1.00 96.94 87 ALA A O 1
ATOM 696 N N . ASP A 1 88 ? 1.659 14.118 3.011 1.00 95.94 88 ASP A N 1
ATOM 697 C CA . ASP A 1 88 ? 1.341 14.928 1.831 1.00 95.94 88 ASP A CA 1
ATOM 698 C C . ASP A 1 88 ? -0.171 15.083 1.652 1.00 95.94 88 ASP A C 1
ATOM 700 O O . ASP A 1 88 ? -0.669 16.191 1.430 1.00 95.94 88 ASP A O 1
ATOM 704 N N . ALA A 1 89 ? -0.936 14.003 1.842 1.00 97.56 89 ALA A N 1
ATOM 705 C CA . ALA A 1 89 ? -2.393 14.065 1.813 1.00 97.56 89 ALA A CA 1
ATOM 706 C C . ALA A 1 89 ? -2.964 15.033 2.863 1.00 97.56 89 ALA A C 1
ATOM 708 O O . ALA A 1 89 ? -3.917 15.761 2.575 1.00 97.56 89 ALA A O 1
ATOM 709 N N . ARG A 1 90 ? -2.367 15.087 4.063 1.00 96.88 90 ARG A N 1
ATOM 710 C CA . ARG A 1 90 ? -2.751 16.051 5.106 1.00 96.88 90 ARG A CA 1
ATOM 711 C C . ARG A 1 90 ? -2.502 17.483 4.637 1.00 96.88 90 ARG A C 1
ATOM 713 O O . ARG A 1 90 ? -3.388 18.328 4.749 1.00 96.88 90 ARG A O 1
ATOM 720 N N . MET A 1 91 ? -1.317 17.749 4.088 1.00 96.62 91 MET A N 1
ATOM 721 C CA . MET A 1 91 ? -0.918 19.079 3.620 1.00 96.62 91 MET A CA 1
ATOM 722 C C . MET A 1 91 ? -1.770 19.566 2.444 1.00 96.62 91 MET A C 1
ATOM 724 O O . MET A 1 91 ? -2.171 20.733 2.412 1.00 96.62 91 MET A O 1
ATOM 728 N N . LEU A 1 92 ? -2.103 18.676 1.506 1.00 96.62 92 LEU A N 1
ATOM 729 C CA . LEU A 1 92 ? -3.020 18.976 0.405 1.00 96.62 92 LEU A CA 1
ATOM 730 C C . LEU A 1 92 ? -4.403 19.360 0.925 1.00 96.62 92 LEU A C 1
ATOM 732 O O . LEU A 1 92 ? -4.957 20.364 0.483 1.00 96.62 92 LEU A O 1
ATOM 736 N N . LEU A 1 93 ? -4.930 18.615 1.897 1.00 96.62 93 LEU A N 1
ATOM 737 C CA . LEU A 1 93 ? -6.242 18.894 2.471 1.00 96.62 93 LEU A CA 1
ATOM 738 C C . LEU A 1 93 ? -6.281 20.251 3.190 1.00 96.62 93 LEU A C 1
ATOM 740 O O . LEU A 1 93 ? -7.230 21.014 3.008 1.00 96.62 93 LEU A O 1
ATOM 744 N N . ILE A 1 94 ? -5.237 20.577 3.959 1.00 97.06 94 ILE A N 1
ATOM 745 C CA . ILE A 1 94 ? -5.080 21.892 4.604 1.00 97.06 94 ILE A CA 1
ATOM 746 C C . ILE A 1 94 ? -5.099 23.001 3.542 1.00 97.06 94 ILE A C 1
ATOM 748 O O . ILE A 1 94 ? -5.836 23.977 3.674 1.00 97.06 94 ILE A O 1
ATOM 752 N N . ARG A 1 95 ? -4.351 22.828 2.446 1.00 96.75 95 ARG A N 1
ATOM 753 C CA . ARG A 1 95 ? -4.283 23.806 1.351 1.00 96.75 95 ARG A CA 1
ATOM 754 C C . ARG A 1 95 ? -5.614 23.970 0.613 1.00 96.75 95 ARG A C 1
ATOM 756 O O . ARG A 1 95 ? -5.995 25.100 0.315 1.00 96.75 95 ARG A O 1
ATOM 763 N N . GLU A 1 96 ? -6.308 22.875 0.312 1.00 96.38 96 GLU A N 1
ATOM 764 C CA . GLU A 1 96 ? -7.603 22.876 -0.387 1.00 96.38 96 GLU A CA 1
ATOM 765 C C . GLU A 1 96 ? -8.673 23.643 0.394 1.00 96.38 96 GLU A C 1
ATOM 767 O O . GLU A 1 96 ? -9.436 24.411 -0.193 1.00 96.38 96 GLU A O 1
ATOM 772 N N . ASN A 1 97 ? -8.668 23.499 1.719 1.00 95.69 97 ASN A N 1
ATOM 773 C CA . ASN A 1 97 ? -9.601 24.182 2.612 1.00 95.69 97 ASN A CA 1
ATOM 774 C C . ASN A 1 97 ? -9.093 25.551 3.093 1.00 95.69 97 ASN A C 1
ATOM 776 O O . ASN A 1 97 ? -9.797 26.242 3.825 1.00 95.69 97 ASN A O 1
ATOM 780 N N . LYS A 1 98 ? -7.898 25.973 2.652 1.00 96.75 98 LYS A N 1
ATOM 781 C CA . LYS A 1 98 ? -7.230 27.222 3.063 1.00 96.75 98 LYS A CA 1
ATOM 782 C C . LYS A 1 98 ? -7.037 27.335 4.582 1.00 96.75 98 LYS A C 1
ATOM 784 O O . LYS A 1 98 ? -7.094 28.431 5.137 1.00 96.75 98 LYS A O 1
ATOM 789 N N . TRP A 1 99 ? -6.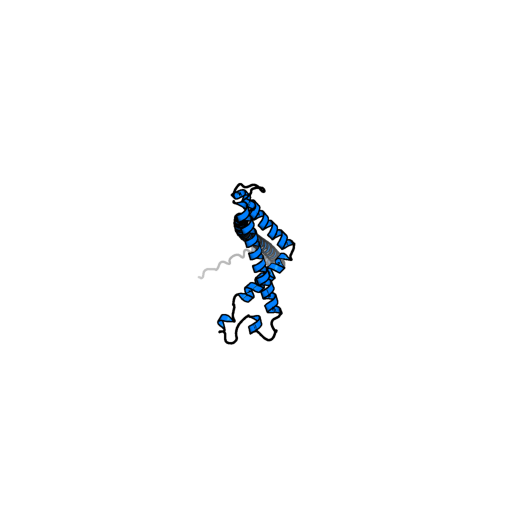801 26.206 5.237 1.00 96.19 99 TRP A N 1
ATOM 790 C CA . TRP A 1 99 ? -6.488 26.141 6.658 1.00 96.19 99 TRP A CA 1
ATOM 791 C C . TRP A 1 99 ? -5.001 26.385 6.924 1.00 96.19 99 TRP A C 1
ATOM 793 O O . TRP A 1 99 ? -4.162 26.377 6.019 1.00 96.19 99 TRP A O 1
ATOM 803 N N . THR A 1 100 ? -4.679 26.577 8.197 1.00 94.81 100 THR A N 1
ATOM 804 C CA . THR A 1 100 ? -3.320 26.552 8.741 1.00 94.81 100 THR A CA 1
ATOM 805 C C . THR A 1 100 ? -3.110 25.277 9.558 1.00 94.81 100 THR A C 1
ATOM 807 O O . THR A 1 100 ? -4.054 24.552 9.871 1.00 94.81 100 THR A O 1
ATOM 810 N N . VAL A 1 101 ? -1.861 24.993 9.929 1.00 91.81 101 VAL A N 1
ATOM 811 C CA . VAL A 1 101 ? -1.529 23.840 10.787 1.00 91.81 101 VAL A CA 1
ATOM 812 C C . VAL A 1 101 ? -2.176 23.909 12.174 1.00 91.81 101 VAL A C 1
ATOM 814 O O . VAL A 1 101 ? -2.351 22.871 12.807 1.00 91.81 101 VAL A O 1
ATOM 817 N N . ASP A 1 102 ? -2.579 25.108 12.598 1.00 93.25 102 ASP A N 1
ATOM 818 C CA . ASP A 1 102 ? -3.174 25.382 13.906 1.00 93.25 102 ASP A CA 1
ATOM 819 C C . ASP A 1 102 ? -4.706 25.494 13.863 1.00 93.25 102 ASP A C 1
ATOM 821 O O . ASP A 1 102 ? -5.319 25.816 14.878 1.00 93.25 102 ASP A O 1
ATOM 825 N N . SER A 1 103 ? -5.350 25.278 12.707 1.00 93.31 103 SER A N 1
ATOM 826 C CA . SER A 1 103 ? -6.811 25.429 12.615 1.00 93.31 103 SER A CA 1
ATOM 827 C C . SER A 1 103 ? -7.527 24.345 13.436 1.00 93.31 103 SER A C 1
ATOM 829 O O . SER A 1 103 ? -7.157 23.169 13.397 1.00 93.31 103 SER A O 1
ATOM 831 N N . GLU A 1 104 ? -8.552 24.727 14.203 1.00 93.31 104 GLU A N 1
ATOM 832 C CA . GLU A 1 104 ? -9.258 23.818 15.123 1.00 93.31 104 GLU A CA 1
ATOM 833 C C . GLU A 1 104 ? -9.967 22.671 14.389 1.00 93.31 104 GLU A C 1
ATOM 835 O O . GLU A 1 104 ? -10.122 21.574 14.930 1.00 93.31 104 GLU A O 1
ATOM 840 N N . GLU A 1 105 ? -10.318 22.880 13.120 1.00 93.00 105 GLU A N 1
ATOM 841 C CA . GLU A 1 105 ? -10.887 21.875 12.229 1.00 93.00 105 GLU A CA 1
ATOM 842 C C . GLU A 1 105 ? -10.014 20.618 12.166 1.00 93.00 105 GLU A C 1
ATOM 844 O O . GLU A 1 105 ? -10.557 19.512 12.135 1.00 93.00 105 GLU A O 1
ATOM 849 N N . LEU A 1 106 ? -8.682 20.757 12.242 1.00 91.75 106 LEU A N 1
ATOM 850 C CA . LEU A 1 106 ? -7.735 19.640 12.152 1.00 91.75 106 LEU A CA 1
ATOM 851 C C . LEU A 1 106 ? -7.833 18.665 13.334 1.00 91.75 106 LEU A C 1
ATOM 853 O O . LEU A 1 106 ? -7.360 17.533 13.230 1.00 91.75 106 LEU A O 1
ATOM 857 N N . LYS A 1 107 ? -8.433 19.085 14.452 1.00 91.62 107 LYS A N 1
ATOM 858 C CA . LYS A 1 107 ? -8.592 18.264 15.663 1.00 91.62 107 LYS A CA 1
ATOM 859 C C . LYS A 1 107 ? -9.923 17.514 15.691 1.00 91.62 107 LYS A C 1
ATOM 861 O O . LYS A 1 107 ? -10.201 16.781 16.635 1.00 91.62 107 LYS A O 1
ATOM 866 N N . THR A 1 108 ? -10.767 17.699 14.678 1.00 91.12 108 THR A N 1
ATOM 867 C CA . THR A 1 108 ? -12.101 17.100 14.651 1.00 91.12 108 THR A CA 1
ATOM 868 C C . THR A 1 108 ? -12.078 15.665 14.105 1.00 91.12 108 THR A C 1
ATOM 870 O O . THR A 1 108 ? -11.285 15.342 13.212 1.00 91.12 108 THR A O 1
ATOM 873 N N . PRO A 1 109 ? -13.004 14.791 14.548 1.00 90.88 109 PRO A N 1
ATOM 874 C CA . PRO A 1 109 ? -13.189 13.473 13.941 1.00 90.88 109 PRO A CA 1
ATOM 875 C C . PRO A 1 109 ? -13.506 13.544 12.444 1.00 90.88 109 PRO A C 1
ATOM 877 O O . PRO A 1 109 ? -13.149 12.634 11.693 1.00 90.88 109 PRO A O 1
ATOM 880 N N . GLU A 1 110 ? -14.152 14.626 11.995 1.00 92.19 110 GLU A N 1
ATOM 881 C CA . GLU A 1 110 ? -14.419 14.817 10.572 1.00 92.19 110 GLU A CA 1
ATOM 882 C C . GLU A 1 110 ? -13.157 15.084 9.765 1.00 92.19 110 GLU A C 1
ATOM 884 O O . GLU A 1 110 ? -12.972 14.472 8.712 1.00 92.19 110 GLU A O 1
ATOM 889 N N . PHE A 1 111 ? -12.221 15.877 10.286 1.00 94.31 111 PHE A N 1
ATOM 890 C CA . PHE A 1 111 ? -10.921 16.011 9.640 1.00 94.31 111 PHE A CA 1
ATOM 891 C C . PHE A 1 111 ? -10.201 14.669 9.525 1.00 94.31 111 PHE A C 1
ATOM 893 O O . PHE A 1 111 ? -9.658 14.360 8.468 1.00 94.31 111 PHE A O 1
ATOM 900 N N . ALA A 1 112 ? -10.262 13.813 10.548 1.00 92.56 112 ALA A N 1
ATOM 901 C CA . ALA A 1 112 ? -9.682 12.474 10.459 1.00 92.56 112 ALA A CA 1
ATOM 902 C C . ALA A 1 112 ? -10.342 11.617 9.356 1.00 92.56 112 ALA A C 1
ATOM 904 O O . ALA A 1 112 ? -9.663 10.820 8.702 1.00 92.56 112 ALA A O 1
ATOM 905 N N . LYS A 1 113 ? -11.651 11.761 9.104 1.00 94.75 113 LYS A N 1
ATOM 906 C CA . LYS A 1 113 ? -12.324 11.088 7.976 1.00 94.75 113 LYS A CA 1
ATOM 907 C C . LYS A 1 113 ? -11.895 11.672 6.630 1.00 94.75 113 LYS A C 1
ATOM 909 O O . LYS A 1 113 ? -11.554 10.899 5.730 1.00 94.75 113 LYS A O 1
ATOM 914 N N . MET A 1 114 ? -11.856 13.000 6.509 1.00 96.31 114 MET A N 1
ATOM 915 C CA . MET A 1 114 ? -11.398 13.699 5.304 1.00 96.31 114 MET A CA 1
ATOM 916 C C . MET A 1 114 ? -9.946 13.348 4.975 1.00 96.31 114 MET A C 1
ATOM 918 O O . MET A 1 114 ? -9.636 13.013 3.835 1.00 96.31 114 MET A O 1
ATOM 922 N N . TRP A 1 115 ? -9.065 13.334 5.975 1.00 97.31 115 TRP A N 1
ATOM 923 C CA . TRP A 1 115 ? -7.659 12.991 5.806 1.00 97.31 115 TRP A CA 1
ATOM 924 C C . TRP A 1 115 ? 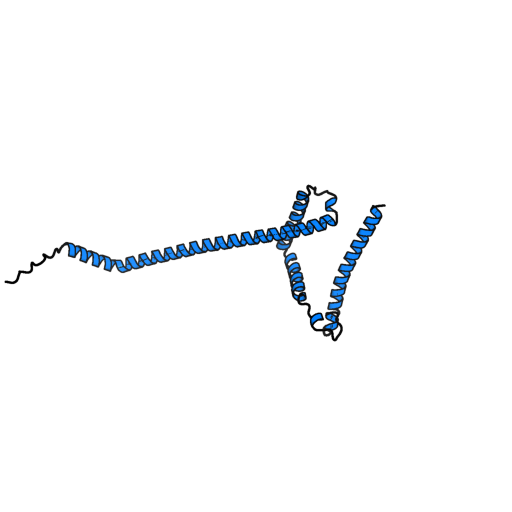-7.481 11.540 5.361 1.00 97.31 115 TRP A C 1
ATOM 926 O O . TRP A 1 115 ? -6.774 11.292 4.389 1.00 97.31 115 TRP A O 1
ATOM 936 N N . ARG A 1 116 ? -8.193 10.577 5.968 1.00 96.25 116 ARG A N 1
ATOM 937 C CA . ARG A 1 116 ? -8.175 9.178 5.497 1.00 96.25 116 ARG A CA 1
ATOM 938 C C . ARG A 1 116 ? -8.680 9.041 4.061 1.00 96.25 116 ARG A C 1
ATOM 940 O O . ARG A 1 116 ? -8.156 8.220 3.312 1.00 96.25 116 ARG A O 1
ATOM 947 N N . ALA A 1 117 ? -9.706 9.800 3.675 1.00 97.25 117 ALA A N 1
ATOM 948 C CA . ALA A 1 117 ? -10.187 9.817 2.296 1.00 97.25 117 ALA A CA 1
ATOM 949 C C . ALA A 1 117 ? -9.127 10.381 1.346 1.00 97.25 117 ALA A C 1
ATOM 951 O O . ALA A 1 117 ? -8.801 9.733 0.352 1.00 97.25 117 ALA A O 1
ATOM 952 N N . LYS A 1 118 ? -8.513 11.509 1.711 1.00 97.69 118 LYS A N 1
ATOM 953 C CA . LYS A 1 118 ? -7.462 12.145 0.921 1.00 97.69 118 LYS A CA 1
ATOM 954 C C . LYS A 1 118 ? -6.218 11.271 0.785 1.00 97.69 118 LYS A C 1
ATOM 956 O O . LYS A 1 118 ? -5.669 11.160 -0.304 1.00 97.69 118 LYS A O 1
ATOM 961 N N . ALA A 1 119 ? -5.817 10.590 1.855 1.00 97.56 119 ALA A N 1
ATOM 962 C CA . ALA A 1 119 ? -4.707 9.644 1.835 1.00 97.56 119 ALA A CA 1
ATOM 963 C C . ALA A 1 119 ? -4.953 8.518 0.824 1.00 97.56 119 ALA A C 1
ATOM 965 O O . ALA A 1 119 ? -4.069 8.199 0.036 1.00 97.56 119 ALA A O 1
ATOM 966 N N . ARG A 1 120 ? -6.173 7.963 0.765 1.00 97.25 120 ARG A N 1
ATOM 967 C CA . ARG A 1 120 ? -6.520 6.967 -0.263 1.00 97.25 120 ARG A CA 1
ATOM 968 C C . ARG A 1 120 ? -6.387 7.525 -1.678 1.00 97.25 120 ARG A C 1
ATOM 970 O O . ARG A 1 120 ? -5.871 6.824 -2.543 1.00 97.25 120 ARG A O 1
ATOM 977 N N . GLU A 1 121 ? -6.838 8.755 -1.920 1.00 96.38 121 GLU A N 1
ATOM 978 C CA . GLU A 1 121 ? -6.701 9.399 -3.233 1.00 96.38 121 GLU A CA 1
ATOM 979 C C . GLU A 1 121 ? -5.233 9.559 -3.637 1.00 96.38 121 GLU A C 1
ATOM 981 O O . GLU A 1 121 ? -4.864 9.159 -4.741 1.00 96.38 121 GLU A O 1
ATOM 986 N N . VAL A 1 122 ? -4.395 10.087 -2.739 1.00 96.62 122 VAL A N 1
ATOM 987 C CA . VAL A 1 122 ? -2.958 10.287 -2.986 1.00 96.62 122 VAL A CA 1
ATOM 988 C C . VAL A 1 122 ? -2.263 8.958 -3.268 1.00 96.62 122 VAL A C 1
ATOM 990 O O . VAL A 1 122 ? -1.597 8.832 -4.291 1.00 96.62 122 VAL A O 1
ATOM 993 N N . LEU A 1 123 ? -2.511 7.923 -2.459 1.00 95.88 123 LEU A N 1
ATOM 994 C CA . LEU A 1 123 ? -1.920 6.596 -2.673 1.00 95.88 123 LEU A CA 1
ATOM 995 C C . LEU A 1 123 ? -2.300 5.993 -4.032 1.00 95.88 123 LEU A C 1
ATOM 997 O O . LEU A 1 123 ? -1.465 5.392 -4.711 1.00 95.88 123 LEU A O 1
ATOM 1001 N N . VAL A 1 124 ? -3.553 6.169 -4.462 1.00 96.19 124 VAL A N 1
ATOM 1002 C CA . VAL A 1 124 ? -4.004 5.729 -5.790 1.00 96.19 124 VAL A CA 1
ATOM 1003 C C . VAL A 1 124 ? -3.290 6.516 -6.893 1.00 96.19 124 VAL A C 1
ATOM 1005 O O . VAL A 1 124 ? -2.817 5.920 -7.864 1.00 96.19 124 VAL A O 1
ATOM 1008 N N . GLN A 1 125 ? -3.173 7.837 -6.752 1.00 94.62 125 GLN A N 1
ATOM 1009 C CA . GLN A 1 125 ? -2.478 8.689 -7.720 1.00 94.62 125 GLN A CA 1
ATOM 1010 C C . GLN A 1 125 ? -0.987 8.349 -7.824 1.00 94.62 125 GLN A C 1
ATOM 1012 O O . GLN A 1 125 ? -0.460 8.247 -8.937 1.00 94.62 125 GLN A O 1
ATOM 1017 N N . ASP A 1 126 ? -0.323 8.107 -6.697 1.00 92.62 126 ASP A N 1
ATOM 1018 C CA . ASP A 1 126 ? 1.083 7.718 -6.654 1.00 92.62 126 ASP A CA 1
ATOM 1019 C C . ASP A 1 126 ? 1.330 6.360 -7.292 1.00 92.62 126 ASP A C 1
ATOM 1021 O O . ASP A 1 126 ? 2.265 6.218 -8.082 1.00 92.62 126 ASP A O 1
ATOM 1025 N N . GLU A 1 127 ? 0.457 5.381 -7.058 1.00 94.38 127 GLU A N 1
ATOM 1026 C CA . GLU A 1 127 ? 0.551 4.087 -7.729 1.00 94.38 127 GLU A CA 1
ATOM 1027 C C . GLU A 1 127 ? 0.329 4.224 -9.246 1.00 94.38 127 GLU A C 1
ATOM 1029 O O . GLU A 1 127 ? 1.069 3.636 -10.041 1.00 94.38 127 GLU A O 1
ATOM 1034 N N . HIS A 1 128 ? -0.627 5.052 -9.685 1.00 95.50 128 HIS A N 1
ATOM 1035 C CA . HIS A 1 128 ? -0.808 5.356 -11.109 1.00 95.50 128 HIS A CA 1
ATOM 1036 C C . HIS A 1 128 ? 0.431 6.019 -11.721 1.00 95.50 128 HIS A C 1
ATOM 1038 O O . HIS A 1 128 ? 0.866 5.626 -12.812 1.00 95.50 128 HIS A O 1
ATOM 1044 N N . ARG A 1 129 ? 1.028 6.989 -11.021 1.00 94.81 129 ARG A N 1
ATOM 1045 C CA . ARG A 1 129 ? 2.267 7.659 -11.433 1.00 94.81 129 ARG A CA 1
ATOM 1046 C C . ARG A 1 129 ? 3.416 6.658 -11.528 1.00 94.81 129 ARG A C 1
ATOM 1048 O O . ARG A 1 129 ? 4.074 6.593 -12.566 1.00 94.81 129 ARG A O 1
ATOM 1055 N N . ARG A 1 130 ? 3.600 5.819 -10.507 1.00 93.38 130 ARG A N 1
ATOM 1056 C CA . ARG A 1 130 ? 4.629 4.772 -10.463 1.00 93.38 130 ARG A CA 1
ATOM 1057 C C . ARG A 1 130 ? 4.485 3.793 -11.623 1.00 93.38 130 ARG A C 1
ATOM 1059 O O . ARG A 1 130 ? 5.463 3.529 -12.317 1.00 93.38 130 ARG A O 1
ATOM 1066 N N . ARG A 1 131 ? 3.271 3.298 -11.887 1.00 95.38 131 ARG A N 1
ATOM 1067 C CA . ARG A 1 131 ? 2.991 2.392 -13.017 1.00 95.38 131 ARG A CA 1
ATOM 1068 C C . ARG A 1 131 ? 3.293 3.039 -14.361 1.00 95.38 131 ARG A C 1
ATOM 1070 O O . ARG A 1 131 ? 3.860 2.387 -15.236 1.00 95.38 131 ARG A O 1
ATOM 1077 N N . LYS A 1 132 ? 2.934 4.313 -14.533 1.00 96.50 132 LYS A N 1
ATOM 1078 C CA . LYS A 1 132 ? 3.208 5.055 -15.768 1.00 96.50 132 LYS A CA 1
ATOM 1079 C C . LYS A 1 132 ? 4.711 5.225 -15.994 1.00 96.50 132 LYS A C 1
ATOM 1081 O O . LYS A 1 132 ? 5.175 4.966 -17.101 1.00 96.50 132 LYS A O 1
ATOM 1086 N N . LEU A 1 133 ? 5.455 5.607 -14.955 1.00 95.12 133 LEU A N 1
ATOM 1087 C CA . LEU A 1 133 ? 6.911 5.755 -15.015 1.00 95.12 133 LEU A CA 1
ATOM 1088 C C . LEU A 1 133 ? 7.604 4.414 -15.287 1.0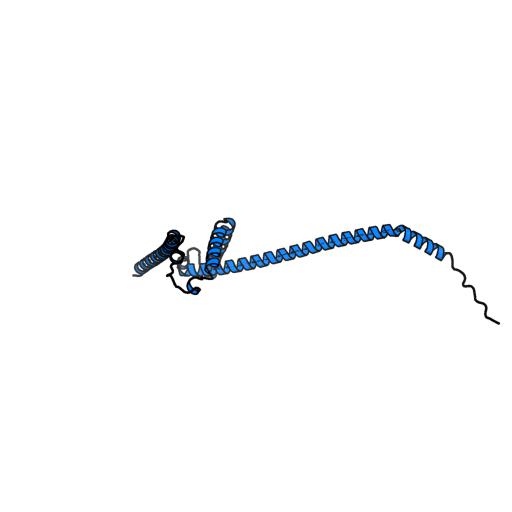0 95.12 133 LEU A C 1
ATOM 1090 O O . LEU A 1 133 ? 8.429 4.335 -16.189 1.00 95.12 133 LEU A O 1
ATOM 1094 N N . ALA A 1 134 ? 7.213 3.344 -14.589 1.00 95.06 134 ALA A N 1
ATOM 1095 C CA . ALA A 1 134 ? 7.757 2.004 -14.815 1.00 95.06 134 ALA A CA 1
ATOM 1096 C C . ALA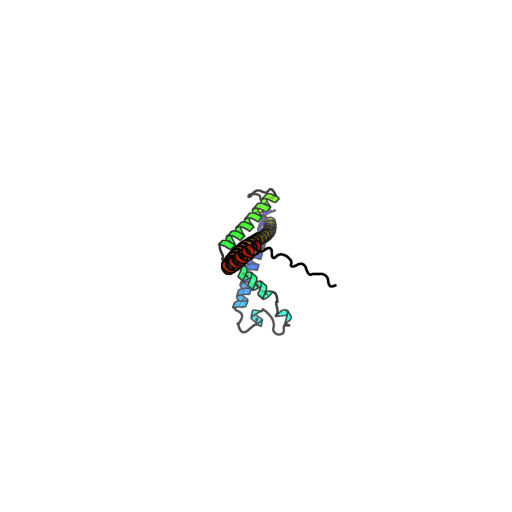 A 1 134 ? 7.520 1.518 -16.253 1.00 95.06 134 ALA A C 1
ATOM 1098 O O . ALA A 1 134 ? 8.429 0.998 -16.897 1.00 95.06 134 ALA A O 1
ATOM 1099 N N . LYS A 1 135 ? 6.314 1.742 -16.789 1.00 95.56 135 LYS A N 1
ATOM 1100 C CA . LYS A 1 135 ? 5.993 1.409 -18.181 1.00 95.56 135 LYS A CA 1
ATOM 1101 C C . LYS A 1 135 ? 6.825 2.221 -19.176 1.00 95.56 135 LYS A C 1
ATOM 1103 O O . LYS A 1 135 ? 7.256 1.664 -20.179 1.00 95.56 135 LYS A O 1
ATOM 1108 N N . ALA A 1 136 ? 7.035 3.511 -18.916 1.00 96.00 136 ALA A N 1
ATOM 1109 C CA . ALA A 1 136 ? 7.858 4.362 -19.771 1.00 96.00 136 ALA A CA 1
ATOM 1110 C C . ALA A 1 136 ? 9.321 3.891 -19.797 1.00 96.00 136 ALA A C 1
ATOM 1112 O O . ALA A 1 136 ? 9.864 3.707 -20.882 1.00 96.00 136 ALA A O 1
ATOM 1113 N N . MET A 1 137 ? 9.904 3.596 -18.629 1.00 94.62 137 MET A N 1
ATOM 1114 C CA . MET A 1 137 ? 11.271 3.069 -18.523 1.00 94.62 137 MET A CA 1
ATOM 1115 C C . MET A 1 137 ? 11.432 1.737 -19.267 1.00 94.62 137 MET A C 1
ATOM 1117 O O . MET A 1 137 ? 12.342 1.600 -20.074 1.00 94.62 137 MET A O 1
ATOM 1121 N N . MET A 1 138 ? 10.501 0.793 -19.090 1.00 94.62 138 MET A N 1
ATOM 1122 C CA . MET A 1 138 ? 10.535 -0.496 -19.797 1.00 94.62 138 MET A CA 1
ATOM 1123 C C . MET A 1 138 ? 10.459 -0.333 -21.325 1.00 94.62 138 MET A C 1
ATOM 1125 O O . MET A 1 138 ? 11.092 -1.075 -22.074 1.00 94.62 138 MET A O 1
ATOM 1129 N N . GLN A 1 139 ? 9.675 0.631 -21.816 1.00 95.31 139 GLN A N 1
ATOM 1130 C CA . GLN A 1 139 ? 9.591 0.914 -23.251 1.00 95.31 139 GLN A CA 1
ATOM 1131 C C . GLN A 1 139 ? 10.867 1.558 -23.796 1.00 95.31 139 GLN A C 1
ATOM 1133 O O . GLN A 1 139 ? 11.249 1.279 -24.931 1.00 95.31 139 GLN A O 1
ATOM 1138 N N . GLU A 1 140 ? 11.498 2.435 -23.021 1.00 94.81 140 GLU A N 1
ATOM 1139 C CA . GLU A 1 140 ? 12.765 3.067 -23.380 1.00 94.81 140 GLU A CA 1
ATOM 1140 C C . GLU A 1 140 ? 13.905 2.046 -23.409 1.00 94.81 140 GLU A C 1
ATOM 1142 O O . GLU A 1 140 ? 14.603 1.958 -24.416 1.00 94.81 140 GLU A O 1
ATOM 1147 N N . GLU A 1 141 ? 14.002 1.195 -22.387 1.00 94.62 141 GLU A N 1
ATOM 1148 C CA . GLU A 1 141 ? 14.949 0.078 -22.334 1.00 94.62 141 GLU A CA 1
ATOM 1149 C C . GLU A 1 141 ? 14.757 -0.874 -23.523 1.00 94.62 141 GLU A C 1
ATOM 1151 O O . GLU A 1 141 ? 15.718 -1.212 -24.208 1.00 94.62 141 GLU A O 1
ATOM 1156 N N . GLY A 1 142 ? 13.511 -1.225 -23.865 1.00 96.19 142 GLY A N 1
ATOM 1157 C CA . GLY A 1 142 ? 13.227 -2.060 -25.036 1.00 96.19 142 GLY A CA 1
ATOM 1158 C C . GLY A 1 142 ? 13.597 -1.404 -26.373 1.00 96.19 142 GLY A C 1
ATOM 1159 O O . GLY A 1 142 ? 14.028 -2.086 -27.304 1.00 96.19 142 GLY A O 1
ATOM 1160 N N . ARG A 1 143 ? 13.455 -0.077 -26.493 1.00 95.94 143 ARG A N 1
ATOM 1161 C CA . ARG A 1 143 ? 13.904 0.665 -27.686 1.00 95.94 143 ARG A CA 1
ATOM 1162 C C . ARG A 1 143 ? 15.420 0.690 -27.785 1.00 95.94 143 ARG A C 1
ATOM 1164 O O . ARG A 1 143 ? 15.944 0.560 -28.887 1.00 95.94 143 ARG A O 1
ATOM 1171 N N . GLU A 1 144 ? 16.096 0.882 -26.663 1.00 95.25 144 GLU A N 1
ATOM 1172 C CA . GLU A 1 144 ? 17.549 0.931 -26.619 1.00 95.25 144 GLU A CA 1
ATOM 1173 C C . GLU A 1 144 ? 18.155 -0.445 -26.902 1.00 95.25 144 GLU A C 1
ATOM 1175 O O . GLU A 1 144 ? 19.038 -0.553 -27.749 1.00 95.25 144 GLU A O 1
ATOM 1180 N N . GLN A 1 145 ? 17.592 -1.508 -26.321 1.00 95.31 145 GLN A N 1
ATOM 1181 C CA . GLN A 1 145 ? 17.980 -2.883 -26.629 1.00 95.31 145 GLN A CA 1
ATOM 1182 C C . GLN A 1 145 ? 17.822 -3.183 -28.122 1.00 95.31 145 GLN A C 1
ATOM 1184 O O . GLN A 1 145 ? 18.747 -3.689 -28.750 1.00 95.31 145 GLN A O 1
ATOM 1189 N N . LYS A 1 146 ? 16.688 -2.796 -28.722 1.00 95.31 146 LYS A N 1
ATOM 1190 C CA . LYS A 1 146 ? 16.471 -2.999 -30.157 1.00 95.31 146 LYS A CA 1
ATOM 1191 C C . LYS A 1 146 ? 17.514 -2.273 -31.011 1.00 95.31 146 LYS A C 1
ATOM 1193 O O . LYS A 1 146 ? 18.006 -2.848 -31.972 1.00 95.31 146 LYS A O 1
ATOM 1198 N N . LYS A 1 147 ? 17.875 -1.033 -30.667 1.00 96.12 147 LYS A N 1
ATOM 1199 C CA . LYS A 1 147 ? 18.933 -0.306 -31.390 1.00 96.12 147 LYS A CA 1
ATOM 1200 C C . LYS A 1 147 ? 20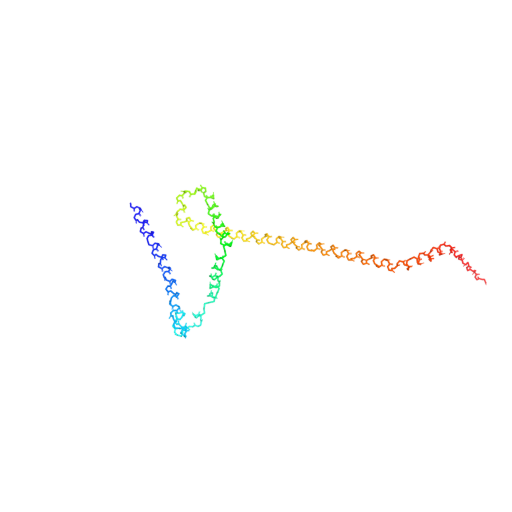.285 -1.008 -31.279 1.00 96.12 147 LYS A C 1
ATOM 1202 O O . LYS A 1 147 ? 20.988 -1.096 -32.280 1.00 96.12 147 LYS A O 1
ATOM 1207 N N . GLN A 1 148 ? 20.639 -1.492 -30.088 1.00 95.81 148 GLN A N 1
ATOM 1208 C CA . GLN A 1 148 ? 21.890 -2.222 -29.872 1.00 95.81 148 GLN A CA 1
ATOM 1209 C C . GLN A 1 148 ? 21.923 -3.520 -30.686 1.00 95.81 148 GLN A C 1
ATOM 1211 O O . GLN A 1 148 ? 22.934 -3.826 -31.320 1.00 95.81 148 GLN A O 1
ATOM 1216 N N . ASP A 1 149 ? 20.809 -4.252 -30.721 1.00 94.44 149 ASP A N 1
ATOM 1217 C CA . ASP A 1 149 ? 20.679 -5.478 -31.507 1.00 94.44 149 ASP A CA 1
ATOM 1218 C C . ASP A 1 149 ? 20.769 -5.193 -33.016 1.00 94.44 149 ASP A C 1
ATOM 1220 O O . ASP A 1 149 ? 21.540 -5.858 -33.713 1.00 94.44 149 ASP A O 1
ATOM 1224 N N . ASP A 1 150 ? 20.066 -4.164 -33.504 1.00 95.56 150 ASP A N 1
ATOM 1225 C CA . ASP A 1 150 ? 20.090 -3.735 -34.908 1.00 95.56 150 ASP A CA 1
ATOM 1226 C C . ASP A 1 150 ? 21.510 -3.283 -35.332 1.00 95.56 150 ASP A C 1
ATOM 1228 O O . ASP A 1 150 ? 21.981 -3.635 -36.417 1.00 95.56 150 ASP A O 1
ATOM 1232 N N . GLU A 1 151 ? 22.241 -2.551 -34.477 1.00 95.81 151 GLU A N 1
ATOM 1233 C CA . GLU A 1 151 ? 23.631 -2.136 -34.737 1.00 95.81 151 GLU A CA 1
ATOM 1234 C C . GLU A 1 151 ? 24.583 -3.342 -34.781 1.00 95.81 151 GLU A C 1
ATOM 1236 O O . GLU A 1 151 ? 25.442 -3.448 -35.667 1.00 95.81 151 GLU A O 1
ATOM 1241 N N . LEU A 1 152 ? 24.421 -4.286 -33.849 1.00 95.75 152 LEU A N 1
ATOM 1242 C CA . LEU A 1 152 ? 25.191 -5.527 -33.834 1.00 95.75 152 LEU A CA 1
ATOM 1243 C C . LEU A 1 152 ? 24.915 -6.371 -35.079 1.00 95.75 152 LEU A C 1
ATOM 1245 O O . LEU A 1 152 ? 25.856 -6.924 -35.659 1.00 95.75 152 LEU A O 1
ATOM 1249 N N . GLU A 1 153 ? 23.659 -6.473 -35.506 1.00 96.00 153 GLU A N 1
ATOM 1250 C CA . GLU A 1 153 ? 23.276 -7.188 -36.720 1.00 96.00 153 GLU A CA 1
ATOM 1251 C C . GLU A 1 153 ? 23.833 -6.501 -37.968 1.00 96.00 153 GLU A C 1
ATOM 1253 O O . GLU A 1 153 ? 24.430 -7.165 -38.819 1.00 96.00 153 GLU A O 1
ATOM 1258 N N . GLU A 1 154 ? 23.751 -5.172 -38.058 1.00 95.75 154 GLU A N 1
ATOM 1259 C CA . GLU A 1 154 ? 24.328 -4.439 -39.182 1.00 95.75 154 GLU A CA 1
ATOM 1260 C C . GLU A 1 154 ? 25.851 -4.617 -39.238 1.00 95.75 154 GLU A C 1
ATOM 1262 O O . GLU A 1 154 ? 26.415 -4.847 -40.314 1.00 95.75 154 GLU A O 1
ATOM 1267 N N . ARG A 1 155 ? 26.530 -4.580 -38.087 1.00 95.06 155 ARG A N 1
ATOM 1268 C CA . ARG A 1 155 ? 27.973 -4.831 -38.001 1.00 95.06 155 ARG A CA 1
ATOM 1269 C C . ARG A 1 155 ? 28.322 -6.255 -38.429 1.00 95.06 155 ARG A C 1
ATOM 1271 O O . ARG A 1 155 ? 29.300 -6.439 -39.159 1.00 95.06 155 ARG A O 1
ATOM 1278 N N . LYS A 1 156 ? 27.533 -7.252 -38.016 1.00 96.75 156 LYS A N 1
ATOM 1279 C CA . LYS A 1 156 ? 27.682 -8.645 -38.471 1.00 96.75 156 LYS A CA 1
ATOM 1280 C C . LYS A 1 156 ? 27.476 -8.751 -39.981 1.00 96.75 156 LYS A C 1
ATOM 1282 O O . LYS A 1 156 ? 28.315 -9.342 -40.654 1.00 96.75 156 LYS A O 1
ATOM 1287 N N . ARG A 1 157 ? 26.436 -8.115 -40.525 1.00 96.19 157 ARG A N 1
ATOM 1288 C CA . ARG A 1 157 ? 26.134 -8.098 -41.964 1.00 96.19 157 ARG A CA 1
ATOM 1289 C C . ARG A 1 157 ? 27.249 -7.441 -42.777 1.00 96.19 157 ARG A C 1
ATOM 1291 O O . ARG A 1 157 ? 27.653 -7.991 -43.795 1.00 96.19 157 ARG A O 1
ATOM 1298 N N . LYS A 1 158 ? 27.770 -6.293 -42.327 1.00 96.25 158 LYS A N 1
ATOM 1299 C CA . LYS A 1 158 ? 28.901 -5.597 -42.972 1.00 96.25 158 LYS A CA 1
ATOM 1300 C C . LYS A 1 158 ? 30.151 -6.472 -42.984 1.00 96.25 158 LYS A C 1
ATOM 1302 O O . LYS A 1 158 ? 30.757 -6.636 -44.037 1.00 96.25 158 LYS A O 1
ATOM 1307 N N . ARG A 1 159 ? 30.483 -7.087 -41.843 1.00 95.75 159 ARG A N 1
ATOM 1308 C CA . ARG A 1 159 ? 31.614 -8.017 -41.735 1.00 95.75 159 ARG A CA 1
ATOM 1309 C C . ARG A 1 159 ? 31.446 -9.221 -42.665 1.00 95.75 159 ARG A C 1
ATOM 1311 O O . ARG A 1 159 ? 32.402 -9.579 -43.340 1.00 95.75 159 ARG A O 1
ATOM 1318 N N . GLN A 1 160 ? 30.257 -9.821 -42.716 1.00 95.19 160 GLN A N 1
ATOM 1319 C CA . GLN A 1 160 ? 29.988 -10.958 -43.599 1.00 95.19 160 GLN A CA 1
ATOM 1320 C C . GLN A 1 160 ? 30.126 -10.563 -45.073 1.00 95.19 160 GLN A C 1
ATOM 1322 O O . GLN A 1 160 ? 30.824 -11.233 -45.822 1.00 95.19 160 GLN A O 1
ATOM 1327 N N . HIS A 1 161 ? 29.542 -9.431 -45.473 1.00 95.94 161 HIS A N 1
ATOM 1328 C CA . HIS A 1 161 ? 29.662 -8.927 -46.839 1.00 95.94 161 HIS A CA 1
ATOM 1329 C C . HIS A 1 161 ? 31.122 -8.652 -47.235 1.00 95.94 161 HIS A C 1
ATOM 1331 O O . HIS A 1 161 ? 31.521 -8.965 -48.352 1.00 95.94 161 HIS A O 1
ATOM 1337 N N . GLU A 1 162 ? 31.932 -8.074 -46.342 1.00 95.44 162 GLU A N 1
ATOM 1338 C CA . GLU A 1 162 ? 33.363 -7.844 -46.587 1.00 95.44 162 GLU A CA 1
ATOM 1339 C C . GLU A 1 162 ? 34.137 -9.161 -46.745 1.00 95.44 162 GLU A C 1
ATOM 1341 O O . GLU A 1 162 ? 34.942 -9.295 -47.666 1.00 95.44 162 GLU A O 1
ATOM 1346 N N . GLN A 1 163 ? 33.836 -10.161 -45.911 1.00 95.50 163 GLN A N 1
ATOM 1347 C CA . GLN A 1 163 ? 34.410 -11.503 -46.039 1.00 95.50 163 GLN A CA 1
ATOM 1348 C C . GLN A 1 163 ? 34.037 -12.161 -47.374 1.00 95.50 163 GLN A C 1
ATOM 1350 O O . GLN A 1 163 ? 34.920 -12.650 -48.078 1.00 95.50 163 GLN A O 1
ATOM 1355 N N . ASP A 1 164 ? 32.760 -12.127 -47.759 1.00 94.88 164 ASP A N 1
ATOM 1356 C CA . ASP A 1 164 ? 32.280 -12.696 -49.025 1.00 94.88 164 ASP A CA 1
ATOM 1357 C C . ASP A 1 164 ? 32.871 -11.950 -50.236 1.00 94.88 164 ASP A C 1
ATOM 1359 O O . ASP A 1 164 ? 33.218 -12.555 -51.260 1.00 94.88 164 ASP A O 1
ATOM 1363 N N . TRP A 1 165 ? 33.029 -10.625 -50.118 1.00 94.12 165 TRP A N 1
ATOM 1364 C CA . TRP A 1 165 ? 33.670 -9.791 -51.128 1.00 94.12 165 TRP A CA 1
ATOM 1365 C C . TRP A 1 165 ? 35.132 -10.191 -51.322 1.00 94.12 165 TRP A C 1
ATOM 1367 O O . TRP A 1 165 ? 35.532 -10.410 -52.467 1.00 94.12 165 TRP A O 1
ATOM 1377 N N . GLU A 1 166 ? 35.921 -10.330 -50.256 1.00 92.81 166 GLU A N 1
ATOM 1378 C CA . GLU A 1 166 ? 37.314 -10.789 -50.354 1.00 92.81 166 GLU A CA 1
ATOM 1379 C C . GLU A 1 166 ? 37.408 -12.229 -50.877 1.00 92.81 166 GLU A C 1
ATOM 1381 O O . GLU A 1 166 ? 38.207 -12.500 -51.772 1.00 92.81 166 GLU A O 1
ATOM 1386 N N . ALA A 1 167 ? 36.539 -13.139 -50.429 1.00 94.38 167 ALA A N 1
ATOM 1387 C CA . ALA A 1 167 ? 36.534 -14.530 -50.891 1.00 94.38 167 ALA A CA 1
ATOM 1388 C C . ALA A 1 167 ? 36.298 -14.660 -52.408 1.00 94.38 167 ALA A C 1
ATOM 1390 O O . ALA A 1 167 ? 36.869 -15.525 -53.070 1.00 94.38 167 ALA A O 1
ATOM 1391 N N . THR A 1 168 ? 35.484 -13.775 -52.987 1.00 93.25 168 THR A N 1
ATOM 1392 C CA . THR A 1 168 ? 35.194 -13.758 -54.432 1.00 93.25 168 THR A CA 1
ATOM 1393 C C . THR A 1 168 ? 36.121 -12.831 -55.230 1.00 93.25 168 THR A C 1
ATOM 1395 O O . THR A 1 168 ? 35.959 -12.680 -56.445 1.00 93.25 168 THR A O 1
ATOM 1398 N N . ARG A 1 169 ? 37.126 -12.217 -54.591 1.00 93.62 169 ARG A N 1
ATOM 1399 C CA . ARG A 1 169 ? 38.050 -11.256 -55.214 1.00 93.62 169 ARG A CA 1
ATOM 1400 C C . ARG A 1 169 ? 38.790 -11.832 -56.415 1.00 93.62 169 ARG A C 1
ATOM 1402 O O . ARG A 1 169 ? 38.767 -11.211 -57.477 1.00 93.62 169 ARG A O 1
ATOM 1409 N N . ASP A 1 170 ? 39.405 -13.002 -56.274 1.00 91.38 170 ASP A N 1
ATOM 1410 C CA . ASP A 1 170 ? 40.205 -13.605 -57.348 1.00 91.38 170 ASP A CA 1
ATOM 1411 C C . ASP A 1 170 ? 39.342 -13.982 -58.556 1.00 91.38 170 ASP A C 1
ATOM 1413 O O . ASP A 1 170 ? 39.711 -13.704 -59.697 1.00 91.38 170 ASP A O 1
ATOM 1417 N N . GLN A 1 171 ? 38.139 -14.511 -58.310 1.00 90.88 171 GLN A N 1
ATOM 1418 C CA . GLN A 1 171 ? 37.162 -14.816 -59.360 1.00 90.88 171 GLN A CA 1
ATOM 1419 C C . GLN A 1 171 ? 36.706 -13.553 -60.104 1.00 90.88 171 GLN A C 1
ATOM 1421 O O . GLN A 1 171 ? 36.602 -13.555 -61.335 1.00 90.88 171 GLN A O 1
ATOM 1426 N N . ARG A 1 172 ? 36.467 -12.447 -59.381 1.00 92.44 172 ARG A N 1
ATOM 1427 C CA . ARG A 1 172 ? 36.137 -11.151 -59.999 1.00 92.44 172 ARG A CA 1
ATOM 1428 C C . ARG A 1 172 ? 37.307 -10.593 -60.809 1.00 92.44 172 ARG A C 1
ATOM 1430 O O . ARG A 1 172 ? 37.085 -10.101 -61.914 1.00 92.44 172 ARG A O 1
ATOM 1437 N N . ILE A 1 173 ? 38.537 -10.681 -60.295 1.00 89.75 173 ILE A N 1
ATOM 1438 C CA . ILE A 1 173 ? 39.749 -10.250 -61.009 1.00 89.75 173 ILE A CA 1
ATOM 1439 C C . ILE A 1 173 ? 39.930 -11.066 -62.290 1.00 89.75 173 ILE A C 1
ATOM 1441 O O . ILE A 1 173 ? 40.200 -10.478 -63.339 1.00 89.75 173 ILE A O 1
ATOM 1445 N N . ASP A 1 174 ? 39.765 -12.388 -62.237 1.00 87.00 174 ASP A N 1
ATOM 1446 C CA . ASP A 1 174 ? 39.897 -13.238 -63.422 1.00 87.00 174 ASP A CA 1
ATOM 1447 C C . ASP A 1 174 ? 38.811 -12.922 -64.462 1.00 87.00 174 ASP A C 1
ATOM 1449 O O . ASP A 1 174 ? 39.121 -12.666 -65.627 1.00 87.00 174 ASP A O 1
ATOM 1453 N N . SER A 1 175 ? 37.554 -12.780 -64.027 1.00 89.06 175 SER A N 1
ATOM 1454 C CA . SER A 1 175 ? 36.436 -12.364 -64.891 1.00 89.06 175 SER A CA 1
ATOM 1455 C C . SER A 1 175 ? 36.685 -10.999 -65.551 1.00 89.06 175 SER A C 1
ATOM 1457 O O . SER A 1 175 ? 36.426 -10.813 -66.743 1.00 89.06 175 SER A O 1
ATOM 1459 N N . TRP A 1 176 ? 37.247 -10.036 -64.810 1.00 86.62 176 TRP A N 1
ATOM 1460 C CA . TRP A 1 176 ? 37.602 -8.717 -65.340 1.00 86.62 176 TRP A CA 1
ATOM 1461 C C . TRP A 1 176 ? 38.762 -8.783 -66.345 1.00 86.62 176 TRP A C 1
ATOM 1463 O O . TRP A 1 176 ? 38.686 -8.174 -67.416 1.00 86.62 176 TRP A O 1
ATOM 1473 N N . ARG A 1 177 ? 39.805 -9.579 -66.064 1.00 85.44 177 ARG A N 1
ATOM 1474 C CA . ARG A 1 177 ? 40.913 -9.831 -67.005 1.00 85.44 177 ARG A CA 1
ATOM 1475 C C . ARG A 1 177 ? 40.409 -10.469 -68.301 1.00 85.44 177 ARG A C 1
ATOM 1477 O O . ARG A 1 177 ? 40.866 -10.090 -69.382 1.00 85.44 177 ARG A O 1
ATOM 1484 N N . GLN A 1 178 ? 39.467 -11.409 -68.216 1.00 83.19 178 GLN A N 1
ATOM 1485 C CA . GLN A 1 178 ? 38.834 -12.032 -69.382 1.00 83.19 178 GLN A CA 1
ATOM 1486 C C . GLN A 1 178 ? 37.996 -11.026 -70.188 1.00 83.19 178 GLN A C 1
ATOM 1488 O O . GLN A 1 178 ? 38.117 -10.974 -71.414 1.00 83.19 178 GLN A O 1
ATOM 1493 N N . PHE A 1 179 ? 37.216 -10.166 -69.526 1.00 82.44 179 PHE A N 1
ATOM 1494 C CA . PHE A 1 179 ? 36.450 -9.103 -70.185 1.00 82.44 179 PHE A CA 1
ATOM 1495 C C . PHE A 1 179 ? 37.350 -8.086 -70.907 1.00 82.44 179 PHE A C 1
ATOM 1497 O O . PHE A 1 179 ? 37.080 -7.713 -72.051 1.00 82.44 179 PHE A O 1
ATOM 1504 N N . GLN A 1 180 ? 38.459 -7.675 -70.284 1.00 81.81 180 GLN A N 1
ATOM 1505 C CA . GLN A 1 180 ? 39.433 -6.779 -70.910 1.00 81.81 180 GLN A CA 1
ATOM 1506 C C . GLN A 1 180 ? 40.108 -7.431 -72.127 1.00 81.81 180 GLN A C 1
ATOM 1508 O O . GLN A 1 180 ? 40.263 -6.777 -73.159 1.00 81.81 180 GLN A O 1
ATOM 1513 N N . LYS A 1 181 ? 40.435 -8.731 -72.056 1.00 74.38 181 LYS A N 1
ATOM 1514 C CA . LYS A 1 181 ? 40.903 -9.502 -73.223 1.00 74.38 181 LYS A CA 1
ATOM 1515 C C . LYS A 1 181 ? 39.844 -9.560 -74.336 1.00 74.38 181 LYS A C 1
ATOM 1517 O O . LYS A 1 181 ? 40.202 -9.468 -75.506 1.00 74.38 181 LYS A O 1
ATOM 1522 N N . GLY A 1 182 ? 38.556 -9.626 -73.990 1.00 63.97 182 GLY A N 1
ATOM 1523 C CA . GLY A 1 182 ? 37.436 -9.571 -74.939 1.00 63.97 182 GLY A CA 1
ATOM 1524 C C . GLY A 1 182 ? 37.260 -8.217 -75.643 1.00 63.97 182 GLY A C 1
ATOM 1525 O O . GLY A 1 182 ? 36.867 -8.191 -76.809 1.00 63.97 182 GLY A O 1
ATOM 1526 N N . LYS A 1 183 ? 37.625 -7.097 -74.999 1.00 58.41 183 LYS A N 1
ATOM 1527 C CA . LYS A 1 183 ? 37.638 -5.756 -75.625 1.00 58.41 183 LYS A CA 1
ATOM 1528 C C . LYS A 1 183 ? 38.757 -5.556 -76.660 1.00 58.41 183 LYS A C 1
ATOM 1530 O O . LYS A 1 183 ? 38.682 -4.611 -77.436 1.00 58.41 183 LYS A O 1
ATOM 1535 N N . GLY A 1 184 ? 39.756 -6.442 -76.707 1.00 53.47 184 GLY A N 1
ATOM 1536 C CA . GLY A 1 184 ? 40.776 -6.478 -77.765 1.00 53.47 184 GLY A CA 1
ATOM 1537 C C . GLY A 1 184 ? 40.407 -7.354 -78.969 1.00 53.47 184 GLY A C 1
ATOM 1538 O O . GLY A 1 184 ? 41.133 -7.367 -79.958 1.00 53.47 184 GLY A O 1
ATOM 1539 N N . SER A 1 185 ? 39.292 -8.091 -78.909 1.00 51.78 185 SER A N 1
ATOM 1540 C CA . SER A 1 185 ? 38.863 -8.999 -79.975 1.00 51.78 185 SER A CA 1
ATOM 1541 C C . SER A 1 185 ? 37.466 -8.648 -80.478 1.00 51.78 185 SER A C 1
ATOM 1543 O O . SER A 1 185 ? 36.496 -9.372 -80.242 1.00 51.78 185 SER A O 1
ATOM 1545 N N . GLU A 1 186 ? 37.361 -7.561 -81.237 1.00 50.91 186 GLU A N 1
ATOM 1546 C CA . GLU A 1 186 ? 36.265 -7.403 -82.188 1.00 50.91 186 GLU A CA 1
ATOM 1547 C C . GLU A 1 186 ? 36.424 -8.493 -83.268 1.00 50.91 186 GLU A C 1
ATOM 1549 O O . GLU A 1 186 ? 37.109 -8.335 -84.282 1.00 50.91 186 GLU A O 1
ATOM 1554 N N . LYS A 1 187 ? 35.854 -9.680 -83.025 1.00 54.44 187 LYS A N 1
ATOM 1555 C CA . LYS A 1 187 ? 35.747 -10.722 -84.052 1.00 54.44 187 LYS A CA 1
ATOM 1556 C C . LYS A 1 187 ? 34.859 -10.177 -85.171 1.00 54.44 187 LYS A C 1
ATOM 1558 O O . LYS A 1 187 ? 33.639 -10.129 -85.025 1.00 54.44 187 LYS A O 1
ATOM 1563 N N . LYS A 1 188 ? 35.482 -9.812 -86.300 1.00 51.03 188 LYS A N 1
ATOM 1564 C CA . LYS A 1 188 ? 34.833 -9.588 -87.604 1.00 51.03 188 LYS A CA 1
ATOM 1565 C C . LYS A 1 188 ? 33.687 -10.590 -87.794 1.00 51.03 188 LYS A C 1
ATOM 1567 O O . LYS A 1 188 ? 33.936 -11.790 -87.933 1.00 51.03 188 LYS A O 1
ATOM 1572 N N . LYS A 1 189 ? 32.441 -10.102 -87.846 1.00 54.00 189 LYS A N 1
ATOM 1573 C CA . LYS A 1 189 ? 31.293 -10.887 -88.323 1.00 54.00 189 LYS A CA 1
ATOM 1574 C C . LYS A 1 189 ? 31.631 -11.421 -89.719 1.00 54.00 189 LYS A C 1
ATOM 1576 O O . LYS A 1 189 ? 31.797 -10.651 -90.665 1.00 54.00 189 LYS A O 1
ATOM 1581 N N . LYS A 1 190 ? 31.764 -12.743 -89.846 1.00 52.78 190 LYS A N 1
ATOM 1582 C CA . LYS A 1 190 ? 31.931 -13.434 -91.130 1.00 52.78 190 LYS A CA 1
ATOM 1583 C C . LYS A 1 190 ? 30.637 -13.220 -91.926 1.00 52.78 190 LYS A C 1
ATOM 1585 O O . LYS A 1 190 ? 29.585 -13.690 -91.503 1.00 52.78 190 LYS A O 1
ATOM 1590 N N . LYS A 1 191 ? 30.696 -12.475 -93.038 1.00 50.25 191 LYS A N 1
ATOM 1591 C CA . LYS A 1 191 ? 29.573 -12.357 -93.982 1.00 50.25 191 LYS A CA 1
ATOM 1592 C C . LYS A 1 191 ? 29.206 -13.765 -94.470 1.00 50.25 191 LYS A C 1
ATOM 1594 O O . LYS A 1 191 ? 30.059 -14.435 -95.053 1.00 50.25 191 LYS A O 1
ATOM 1599 N N . LEU A 1 192 ? 27.971 -14.208 -94.232 1.00 55.41 192 LEU A N 1
ATOM 1600 C CA . LEU A 1 192 ? 27.410 -15.345 -94.962 1.00 55.41 192 LEU A CA 1
ATOM 1601 C C . LEU A 1 192 ? 27.250 -14.933 -96.434 1.00 55.41 192 LEU A C 1
ATOM 1603 O O . LEU A 1 192 ? 26.751 -13.844 -96.720 1.00 55.41 192 LEU A O 1
ATOM 1607 N N . LYS A 1 193 ? 27.721 -15.778 -97.357 1.00 50.53 193 LYS A N 1
ATOM 1608 C CA . LYS A 1 193 ? 27.499 -15.611 -98.801 1.00 50.53 193 LYS A CA 1
ATOM 1609 C C . LYS A 1 193 ? 26.039 -15.965 -99.133 1.00 50.53 193 LYS A C 1
ATOM 1611 O O . LYS A 1 193 ? 25.542 -16.932 -98.556 1.00 50.53 193 LYS A O 1
ATOM 1616 N N . PRO A 1 194 ? 25.370 -15.242 -100.048 1.00 56.62 194 PRO A N 1
ATOM 1617 C CA . PRO A 1 194 ? 24.067 -15.656 -100.544 1.00 56.62 194 PRO A CA 1
ATOM 1618 C C . PRO A 1 194 ? 24.216 -16.845 -101.502 1.00 56.62 194 PRO A C 1
ATOM 1620 O O . PRO A 1 194 ? 25.177 -16.916 -102.268 1.00 56.62 194 PRO A O 1
ATOM 1623 N N . ILE A 1 195 ? 23.266 -17.774 -101.396 1.00 53.78 195 ILE A N 1
ATOM 1624 C CA . ILE A 1 195 ? 23.076 -18.932 -102.273 1.00 53.78 195 ILE A CA 1
ATOM 1625 C C . ILE A 1 195 ? 22.711 -18.435 -103.676 1.00 53.78 195 ILE A C 1
ATOM 1627 O O . ILE A 1 195 ? 21.812 -17.606 -103.820 1.00 53.78 195 ILE A O 1
ATOM 1631 N N . GLY A 1 196 ? 23.425 -18.951 -104.671 1.00 49.81 196 GLY A N 1
ATOM 1632 C CA . GLY A 1 196 ? 23.051 -18.970 -106.081 1.00 49.81 196 GLY A CA 1
ATOM 1633 C C . GLY A 1 196 ? 23.107 -20.405 -106.574 1.00 49.81 196 GLY A C 1
ATOM 1634 O O . GLY A 1 196 ? 23.868 -21.188 -105.954 1.00 49.81 196 GLY A O 1
#

Secondary structure (DSSP, 8-state):
--HHHHHHHHHHHHHHHHHHHHHHHHHHHHHHHS-TT-HHHHHT--TT--HHHH--TTHHHHHHHHHHHHHHHHSHHHHHHHHHHHHHHHHHHHHHTT--TT-GGGGSHHHHHHHHHHHHHHHHHHHHHHHHHHHHHHHHHHHHHHHHHHHHHHHHHHHHHHHHHHHTHHHHHHHHHHHHHHHT------PPPPP-

Organism: NCBI:txid1442378

Radius of gyration: 41.58 Å; chains: 1; bounding box: 65×59×136 Å